Protein AF-T1K6W9-F1 (afdb_monomer_lite)

Secondary structure (DSSP, 8-state):
---THHHHTTSSSSSS----HHHHHHHHHHBSS-B-HHHHHHHHHHHHHHHHHHHHHS---HHHHHHHHHHHHHHHHHHHHHHS-TT--S-B-HHHHHHHHHHHHHHHHHHGGG---GGG--HHHHHHHHT-HHHHHHS-HHHHHHHHHHHHHHHHHHHHHHHHH-SS-S-S-HHHHHHHHHHHHHHHHHHHHHHHGGGGTSS--GGGHHHHHHHHHHHHHHHHHHHHHHHHHS-B--

Radius of gyration: 19.75 Å; chains: 1; bounding box: 45×50×51 Å

pLDDT: mean 70.2, std 17.13, range [26.34, 92.0]

Organism: Tetranychus urticae (NCBI:txid32264)

Structure (mmCIF, N/CA/C/O backbone):
data_AF-T1K6W9-F1
#
_entry.id   AF-T1K6W9-F1
#
loop_
_atom_site.group_PDB
_atom_site.id
_atom_site.type_symbol
_atom_site.label_atom_id
_atom_site.label_alt_id
_atom_site.label_comp_id
_atom_site.label_asym_id
_atom_site.label_entity_id
_atom_site.label_seq_id
_atom_site.pdbx_PDB_ins_code
_atom_site.Cartn_x
_atom_site.Cartn_y
_atom_site.Cartn_z
_atom_site.occupancy
_atom_site.B_iso_or_equiv
_atom_site.auth_seq_id
_atom_site.auth_comp_id
_atom_site.auth_asym_id
_atom_site.auth_atom_id
_atom_site.pdbx_PDB_model_num
ATOM 1 N N . MET A 1 1 ? -26.124 27.140 21.087 1.00 39.16 1 MET A N 1
ATOM 2 C CA . MET A 1 1 ? -26.011 25.665 21.066 1.00 39.16 1 MET A CA 1
ATOM 3 C C . MET A 1 1 ? -26.469 25.154 19.705 1.00 39.16 1 MET A C 1
ATOM 5 O O . MET A 1 1 ? -27.658 24.962 19.498 1.00 39.16 1 MET A O 1
ATOM 9 N N . LYS A 1 2 ? -25.540 25.025 18.752 1.00 26.34 2 LYS A N 1
ATOM 10 C CA . LYS A 1 2 ? -25.748 24.365 17.456 1.00 26.34 2 LYS A CA 1
ATOM 11 C C . LYS A 1 2 ? -24.493 23.536 17.145 1.00 26.34 2 LYS A C 1
ATOM 13 O O . LYS A 1 2 ? -23.390 24.067 17.167 1.00 26.34 2 LYS A O 1
ATOM 18 N N . SER A 1 3 ? -24.738 22.236 16.974 1.00 32.72 3 SER A N 1
ATOM 19 C CA . SER A 1 3 ? -23.925 21.163 16.378 1.00 32.72 3 SER A CA 1
ATOM 20 C C . SER A 1 3 ? -22.498 20.901 16.885 1.00 32.72 3 SER A C 1
ATOM 22 O O . SER A 1 3 ? -21.529 21.054 16.147 1.00 32.72 3 SER A O 1
ATOM 24 N N . LEU A 1 4 ? -22.394 20.300 18.077 1.00 36.53 4 LEU A N 1
ATOM 25 C CA . LEU A 1 4 ? -21.265 19.419 18.436 1.00 36.53 4 LEU A CA 1
ATOM 26 C C . LEU A 1 4 ? -21.225 18.142 17.554 1.00 36.53 4 LEU A C 1
ATOM 28 O O . LEU A 1 4 ? -20.216 17.450 17.480 1.00 36.53 4 LEU A O 1
ATOM 32 N N . SER A 1 5 ? -22.317 17.856 16.838 1.00 32.75 5 SER A N 1
ATOM 33 C CA . SER A 1 5 ? -22.456 16.753 15.882 1.00 32.75 5 SER A CA 1
ATOM 34 C C . SER A 1 5 ? -21.670 16.941 14.576 1.00 32.75 5 SER A C 1
ATOM 36 O O . SER A 1 5 ? -21.458 15.964 13.866 1.00 32.75 5 SER A O 1
ATOM 38 N N . GLY A 1 6 ? -21.200 18.157 14.265 1.00 26.55 6 GLY A N 1
ATOM 39 C CA . GLY A 1 6 ? -20.406 18.427 13.055 1.00 26.55 6 GLY A CA 1
ATOM 40 C C . GLY A 1 6 ? -18.932 18.017 13.159 1.00 26.55 6 GLY A C 1
ATOM 41 O O . GLY A 1 6 ? -18.289 17.786 12.142 1.00 26.55 6 GLY A O 1
ATOM 42 N N . ILE A 1 7 ? -18.403 17.873 14.379 1.00 34.97 7 ILE A N 1
ATOM 43 C CA . ILE A 1 7 ? -16.981 17.567 14.623 1.00 34.97 7 ILE A CA 1
ATOM 44 C C . ILE A 1 7 ? -16.728 16.050 14.621 1.00 34.97 7 ILE A C 1
ATOM 46 O O . ILE A 1 7 ? -15.655 15.594 14.237 1.00 34.97 7 ILE A O 1
ATOM 50 N N . VAL A 1 8 ? -17.737 15.244 14.961 1.00 32.50 8 VAL A N 1
ATOM 51 C CA . VAL A 1 8 ? -17.618 13.775 14.968 1.00 32.50 8 VAL A CA 1
ATOM 52 C C . VAL A 1 8 ? -17.636 13.191 13.544 1.00 32.50 8 VAL A C 1
ATOM 54 O O . VAL A 1 8 ? -17.038 12.146 13.305 1.00 32.50 8 VAL A O 1
ATOM 57 N N . PHE A 1 9 ? -18.211 13.895 12.561 1.00 30.48 9 PHE A N 1
ATOM 58 C CA . PHE A 1 9 ? -18.274 13.419 11.170 1.00 30.48 9 PHE A CA 1
ATOM 59 C C . PHE A 1 9 ? -17.044 13.758 10.308 1.00 30.48 9 PHE A C 1
ATOM 61 O O 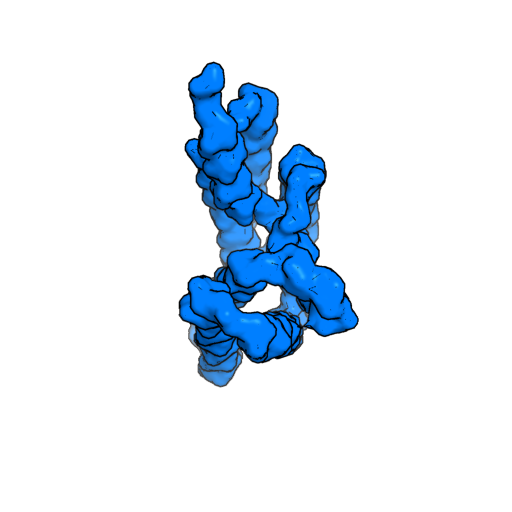. PHE A 1 9 ? -16.821 13.109 9.291 1.00 30.48 9 PHE A O 1
ATOM 68 N N . GLN A 1 10 ? -16.180 14.686 10.735 1.00 33.41 10 GLN A N 1
ATOM 69 C CA . GLN A 1 10 ? -14.886 14.944 10.073 1.00 33.41 10 GLN A CA 1
ATOM 70 C C . GLN A 1 10 ? -13.788 13.950 10.482 1.00 33.41 10 GLN A C 1
ATOM 72 O O . GLN A 1 10 ? -12.716 13.902 9.879 1.00 33.41 10 GLN A O 1
ATOM 77 N N . LEU A 1 11 ? -14.042 13.113 11.493 1.00 31.11 11 LEU A N 1
ATOM 78 C CA . LEU A 1 11 ? -13.079 12.121 11.963 1.00 31.11 11 LEU A CA 1
ATOM 79 C C . LEU A 1 11 ? -13.112 10.797 11.185 1.00 31.11 11 LEU A C 1
ATOM 81 O O . LEU A 1 11 ? -12.121 10.074 11.230 1.00 31.11 11 LEU A O 1
ATOM 85 N N . LEU A 1 12 ? -14.163 10.517 10.411 1.00 31.83 12 LEU A N 1
ATOM 86 C CA . LEU A 1 12 ? -14.319 9.251 9.678 1.00 31.83 12 LEU A CA 1
ATOM 87 C C . LEU A 1 12 ? -13.777 9.259 8.237 1.00 31.83 12 LEU A C 1
ATOM 89 O O . LEU A 1 12 ? -13.513 8.189 7.706 1.00 31.83 12 LEU A O 1
ATOM 93 N N . MET A 1 13 ? -13.550 10.429 7.630 1.00 31.64 13 MET A N 1
ATOM 94 C CA . MET A 1 13 ? -13.116 10.551 6.220 1.00 31.64 13 MET A CA 1
ATOM 95 C C . MET A 1 13 ? -11.595 10.711 6.036 1.00 31.64 13 MET A C 1
ATOM 97 O O . MET A 1 13 ? -11.094 10.770 4.923 1.00 31.64 13 MET A O 1
ATOM 101 N N . ILE A 1 14 ? -10.838 10.740 7.133 1.00 34.78 14 ILE A N 1
ATOM 102 C CA . ILE A 1 14 ? -9.376 10.938 7.157 1.00 34.78 14 ILE A CA 1
ATOM 103 C C . ILE A 1 14 ? -8.729 9.604 7.583 1.00 34.78 14 ILE A C 1
ATOM 105 O O . ILE A 1 14 ? -7.974 9.513 8.551 1.00 34.78 14 ILE A O 1
ATOM 109 N N . THR A 1 15 ? -9.148 8.515 6.942 1.00 37.44 15 THR A N 1
ATOM 110 C CA . THR A 1 15 ? -8.571 7.161 7.079 1.00 37.44 15 THR A CA 1
ATOM 111 C C . THR A 1 15 ? -8.019 6.638 5.756 1.00 37.44 15 THR A C 1
ATOM 113 O O . THR A 1 15 ? -7.369 5.602 5.755 1.00 37.44 15 THR A O 1
ATOM 116 N N . ALA A 1 16 ? -8.238 7.364 4.655 1.00 35.84 16 ALA A N 1
ATOM 117 C CA . ALA A 1 16 ? -7.763 7.007 3.321 1.00 35.84 16 ALA A CA 1
ATOM 118 C C . ALA A 1 16 ? -6.383 7.597 2.980 1.00 35.84 16 ALA A C 1
ATOM 120 O O . ALA A 1 16 ? -5.922 7.447 1.858 1.00 35.84 16 ALA A O 1
ATOM 121 N N . ILE A 1 17 ? -5.754 8.340 3.896 1.00 41.56 17 ILE A N 1
ATOM 122 C CA . ILE A 1 17 ? -4.731 9.316 3.505 1.00 41.56 17 ILE A CA 1
ATOM 123 C C . ILE A 1 17 ? -3.348 8.731 3.309 1.00 41.56 17 ILE A C 1
ATOM 125 O O . ILE A 1 17 ? -2.592 9.269 2.500 1.00 41.56 17 ILE A O 1
ATOM 129 N N . THR A 1 18 ? -2.897 7.758 4.091 1.00 43.31 18 THR A N 1
ATOM 130 C CA . THR A 1 18 ? -1.447 7.712 4.244 1.00 43.31 18 THR A CA 1
ATOM 131 C C . THR A 1 18 ? -0.768 6.961 3.106 1.00 43.31 18 THR A C 1
ATOM 133 O O . THR A 1 18 ? -1.090 5.852 2.687 1.00 43.31 18 THR A O 1
ATOM 136 N N . ALA A 1 19 ? 0.189 7.663 2.518 1.00 52.81 19 ALA A N 1
ATOM 137 C CA . ALA A 1 19 ? 1.562 7.212 2.403 1.00 52.81 19 ALA A CA 1
ATOM 138 C C . ALA A 1 19 ? 1.851 5.998 3.305 1.00 52.81 19 ALA A C 1
ATOM 140 O O . ALA A 1 19 ? 2.211 6.164 4.470 1.00 52.81 19 ALA A O 1
ATOM 141 N N . THR A 1 20 ? 1.639 4.776 2.807 1.00 59.75 20 THR A N 1
ATOM 142 C CA . THR A 1 20 ? 1.830 3.607 3.665 1.00 59.75 20 THR A CA 1
ATOM 143 C C . THR A 1 20 ? 3.305 3.237 3.637 1.00 59.75 20 THR A C 1
ATOM 145 O O . THR A 1 20 ? 3.816 2.751 2.633 1.00 59.75 20 THR A O 1
ATOM 148 N N . LEU A 1 21 ? 4.011 3.419 4.753 1.00 68.12 21 LEU A N 1
ATOM 149 C CA . LEU A 1 21 ? 5.337 2.812 4.929 1.00 68.12 21 LEU A CA 1
ATOM 150 C C . LEU A 1 21 ? 5.269 1.287 4.755 1.00 68.12 21 LEU A C 1
ATOM 152 O O . LEU A 1 21 ? 6.251 0.650 4.380 1.00 68.12 21 LEU A O 1
ATOM 156 N N . ARG A 1 22 ? 4.085 0.708 4.995 1.00 81.62 22 ARG A N 1
ATOM 157 C CA . ARG A 1 22 ? 3.771 -0.695 4.734 1.00 81.62 22 ARG A CA 1
ATOM 158 C C . ARG A 1 22 ? 3.998 -1.094 3.274 1.00 81.62 22 ARG A C 1
ATOM 160 O O . ARG A 1 22 ? 4.614 -2.133 3.068 1.00 81.62 22 ARG A O 1
ATOM 167 N N . GLU A 1 23 ? 3.529 -0.326 2.284 1.00 81.38 23 GLU A N 1
ATOM 168 C CA . GLU A 1 23 ? 3.724 -0.680 0.865 1.00 81.38 23 GLU A CA 1
ATOM 169 C C . GLU A 1 23 ? 5.203 -0.656 0.501 1.00 81.38 23 GLU A C 1
ATOM 171 O O . GLU A 1 23 ? 5.687 -1.607 -0.101 1.00 81.38 23 GLU A O 1
ATOM 176 N N . ILE A 1 24 ? 5.932 0.374 0.948 1.00 80.00 24 ILE A N 1
ATOM 177 C CA . ILE A 1 24 ? 7.370 0.503 0.712 1.00 80.00 24 ILE A CA 1
ATOM 178 C C . ILE A 1 24 ? 8.052 -0.745 1.253 1.00 80.00 24 ILE A C 1
ATOM 180 O O . ILE A 1 24 ? 8.673 -1.486 0.507 1.00 80.00 24 ILE A O 1
ATOM 184 N N . GLN A 1 25 ? 7.818 -1.072 2.523 1.00 80.31 25 GLN A N 1
ATOM 185 C CA . GLN A 1 25 ? 8.403 -2.257 3.145 1.00 80.31 25 GLN A CA 1
ATOM 186 C C . GLN A 1 25 ? 7.968 -3.572 2.493 1.00 80.31 25 GLN A C 1
ATOM 188 O O . GLN A 1 25 ? 8.724 -4.545 2.532 1.00 80.31 25 GLN A O 1
ATOM 193 N N . PHE A 1 26 ? 6.757 -3.645 1.940 1.00 85.00 26 PHE A N 1
ATOM 194 C CA . PHE A 1 26 ? 6.304 -4.811 1.195 1.00 85.00 26 PHE A CA 1
ATOM 195 C C . PHE A 1 26 ? 7.126 -4.989 -0.084 1.00 85.00 26 PHE A C 1
ATOM 197 O O . PHE A 1 26 ? 7.672 -6.074 -0.293 1.00 85.00 26 PHE A O 1
ATOM 204 N N . PHE A 1 27 ? 7.265 -3.927 -0.882 1.00 83.75 27 PHE A N 1
ATOM 205 C CA . PHE A 1 27 ? 7.981 -3.955 -2.155 1.00 83.75 27 PHE A CA 1
ATOM 206 C C . PHE A 1 27 ? 9.499 -4.051 -1.984 1.00 83.75 27 PHE A C 1
ATOM 208 O O . PHE A 1 27 ? 10.101 -4.862 -2.675 1.00 83.75 27 PHE A O 1
ATOM 215 N N . THR A 1 28 ? 10.106 -3.373 -1.005 1.00 81.44 28 THR A N 1
ATOM 216 C CA . THR A 1 28 ? 11.536 -3.527 -0.667 1.00 81.44 28 THR A CA 1
ATOM 217 C C . THR A 1 28 ? 11.876 -4.956 -0.228 1.00 81.44 28 THR A C 1
ATOM 219 O O . THR A 1 28 ? 12.975 -5.446 -0.456 1.00 81.44 28 THR A O 1
ATOM 222 N N . LYS A 1 29 ? 10.946 -5.664 0.429 1.00 81.44 29 LYS A N 1
ATOM 223 C CA . LYS A 1 29 ? 11.158 -7.077 0.795 1.00 81.44 29 LYS A CA 1
ATOM 224 C C . LYS A 1 29 ? 10.980 -8.029 -0.381 1.00 81.44 29 LYS A C 1
ATOM 226 O O . LYS A 1 29 ? 11.616 -9.081 -0.403 1.00 81.44 29 LYS A O 1
ATOM 231 N N . LEU A 1 30 ? 10.065 -7.700 -1.288 1.00 81.62 30 LEU A N 1
ATOM 232 C CA . LEU A 1 30 ? 9.764 -8.507 -2.465 1.00 81.62 30 LEU A CA 1
ATOM 233 C C . LEU A 1 30 ? 10.857 -8.369 -3.537 1.00 81.62 30 LEU A C 1
ATOM 235 O O . LEU A 1 30 ? 11.213 -9.354 -4.183 1.00 81.62 30 LEU A O 1
ATOM 239 N N . TYR A 1 31 ? 11.406 -7.163 -3.672 1.00 78.88 31 TYR A N 1
ATOM 240 C CA . TYR A 1 31 ? 12.397 -6.772 -4.663 1.00 78.88 31 TYR A CA 1
ATOM 241 C C . TYR A 1 31 ? 13.659 -6.269 -3.959 1.00 78.88 31 TYR A C 1
ATOM 243 O O . TYR A 1 31 ? 13.678 -5.172 -3.413 1.00 78.88 31 TYR A O 1
ATOM 251 N N . GLU A 1 32 ? 14.708 -7.093 -3.949 1.00 71.94 32 GLU A N 1
ATOM 252 C CA . GLU A 1 32 ? 15.948 -6.799 -3.213 1.00 71.94 32 GLU A CA 1
ATOM 253 C C . GLU A 1 32 ? 16.796 -5.711 -3.878 1.00 71.94 32 GLU A C 1
ATOM 255 O O . GLU A 1 32 ? 17.415 -4.908 -3.186 1.00 71.94 32 GLU A O 1
ATOM 260 N N . ASN A 1 33 ? 16.788 -5.674 -5.211 1.00 68.31 33 ASN A N 1
ATOM 261 C CA . ASN A 1 33 ? 17.581 -4.728 -5.992 1.00 68.31 33 ASN A CA 1
ATOM 262 C C . ASN A 1 33 ? 16.691 -3.697 -6.675 1.00 68.31 33 ASN A C 1
ATOM 264 O O . ASN A 1 33 ? 16.923 -2.500 -6.552 1.00 68.31 33 ASN A O 1
ATOM 268 N N . ASP A 1 34 ? 15.656 -4.163 -7.372 1.00 74.25 34 ASP A N 1
ATOM 269 C CA . ASP A 1 34 ? 14.940 -3.319 -8.304 1.00 74.25 34 ASP A CA 1
ATOM 270 C C . ASP A 1 34 ? 13.463 -3.693 -8.455 1.00 74.25 34 ASP A C 1
ATOM 272 O O . ASP A 1 34 ? 13.104 -4.867 -8.577 1.00 74.25 34 ASP A O 1
ATOM 276 N N . ILE A 1 35 ? 12.609 -2.672 -8.533 1.00 78.50 35 ILE A N 1
ATOM 277 C CA . ILE A 1 35 ? 11.160 -2.839 -8.681 1.00 78.50 35 ILE A CA 1
ATOM 278 C C . ILE A 1 35 ? 10.786 -2.812 -10.169 1.00 78.50 35 ILE A C 1
ATOM 280 O O . ILE A 1 35 ? 11.207 -1.893 -10.884 1.00 78.50 35 ILE A O 1
ATOM 284 N N . PRO A 1 36 ? 9.967 -3.766 -10.659 1.00 79.19 36 PRO A N 1
ATOM 285 C CA . PRO A 1 36 ? 9.480 -3.747 -12.030 1.00 79.19 36 PRO A CA 1
ATOM 286 C C . PRO A 1 36 ? 8.758 -2.438 -12.342 1.00 79.19 36 PRO A C 1
ATOM 288 O O . PRO A 1 36 ? 7.887 -2.006 -11.582 1.00 79.19 36 PRO A O 1
ATOM 291 N N . ARG A 1 37 ? 9.062 -1.837 -13.497 1.00 78.94 37 ARG A N 1
ATOM 292 C CA . ARG A 1 37 ? 8.483 -0.553 -13.921 1.00 78.94 37 ARG A CA 1
ATOM 293 C C . ARG A 1 37 ? 6.957 -0.543 -13.829 1.00 78.94 37 ARG A C 1
ATOM 295 O O . ARG A 1 37 ? 6.383 0.394 -13.292 1.00 78.94 37 ARG A O 1
ATOM 302 N N . ALA A 1 38 ? 6.298 -1.610 -14.281 1.00 79.56 38 ALA A N 1
ATOM 303 C CA . ALA A 1 38 ? 4.840 -1.728 -14.228 1.00 79.56 38 ALA A CA 1
ATOM 304 C C . ALA A 1 38 ? 4.276 -1.699 -12.793 1.00 79.56 38 ALA A C 1
ATOM 306 O O . ALA A 1 38 ? 3.194 -1.159 -12.574 1.00 79.56 38 ALA A O 1
ATOM 307 N N . VAL A 1 39 ? 5.001 -2.249 -11.812 1.00 83.19 39 VAL A N 1
ATOM 308 C CA . VAL A 1 39 ? 4.635 -2.136 -10.389 1.00 83.19 39 VAL A CA 1
ATOM 309 C C . VAL A 1 39 ? 4.851 -0.705 -9.916 1.00 83.19 39 VAL A C 1
ATOM 311 O O . VAL A 1 39 ? 3.961 -0.120 -9.308 1.00 83.19 39 VAL A O 1
ATOM 314 N N . PHE A 1 40 ? 6.009 -0.122 -10.226 1.00 85.25 40 PHE A N 1
ATOM 315 C CA . PHE A 1 40 ? 6.356 1.217 -9.763 1.00 85.25 40 PHE A CA 1
ATOM 316 C C . PHE A 1 40 ? 5.404 2.296 -10.294 1.00 85.25 40 PHE A C 1
ATOM 318 O O . PHE A 1 40 ? 4.919 3.120 -9.524 1.00 85.25 40 PHE A O 1
ATOM 325 N N . MET A 1 41 ? 5.034 2.224 -11.572 1.00 85.19 41 MET A N 1
ATOM 326 C CA . MET A 1 41 ? 4.034 3.106 -12.179 1.00 85.19 41 MET A CA 1
ATOM 327 C C . MET A 1 41 ? 2.683 3.013 -11.465 1.00 85.19 41 MET A C 1
ATOM 329 O O . MET A 1 41 ? 2.107 4.033 -11.095 1.00 85.19 41 MET A O 1
ATOM 333 N N . LYS A 1 42 ? 2.220 1.795 -11.158 1.00 85.81 42 LYS A N 1
ATOM 334 C CA . LYS A 1 42 ? 0.980 1.596 -10.394 1.00 85.81 42 LYS A CA 1
ATOM 335 C C . LYS A 1 42 ? 1.059 2.139 -8.970 1.00 85.81 42 LYS A C 1
ATOM 337 O O . LYS A 1 42 ? 0.037 2.577 -8.443 1.00 85.81 42 LYS A O 1
ATOM 342 N N . LEU A 1 43 ? 2.235 2.123 -8.337 1.00 86.75 43 LEU A N 1
ATOM 343 C CA . LEU A 1 43 ? 2.428 2.752 -7.028 1.00 86.75 43 LEU A CA 1
ATOM 344 C C . LEU A 1 43 ? 2.266 4.267 -7.108 1.00 86.75 43 LEU A C 1
ATOM 346 O O . LEU A 1 43 ? 1.549 4.840 -6.287 1.00 86.75 43 LEU A O 1
ATOM 350 N N . ILE A 1 44 ? 2.880 4.891 -8.114 1.00 87.88 44 ILE A N 1
ATOM 351 C CA . ILE A 1 44 ? 2.766 6.330 -8.360 1.00 87.88 44 ILE A CA 1
ATOM 352 C C . ILE A 1 44 ? 1.306 6.705 -8.645 1.00 87.88 44 ILE A C 1
ATOM 354 O O . ILE A 1 44 ? 0.764 7.574 -7.961 1.00 87.88 44 ILE A O 1
ATOM 358 N N . ASP A 1 45 ? 0.634 5.994 -9.555 1.00 88.88 45 ASP A N 1
ATOM 359 C CA . ASP A 1 45 ? -0.772 6.236 -9.908 1.00 88.88 45 ASP A CA 1
ATOM 360 C C . ASP A 1 45 ? -1.698 6.105 -8.699 1.00 88.88 45 ASP A C 1
ATOM 362 O O . ASP A 1 45 ? -2.519 6.986 -8.419 1.00 88.88 45 ASP A O 1
ATOM 366 N N . ARG A 1 46 ? -1.544 5.013 -7.938 1.00 86.56 46 ARG A N 1
ATOM 367 C CA . ARG A 1 46 ? -2.303 4.788 -6.704 1.00 86.56 46 ARG A CA 1
ATOM 368 C C . ARG A 1 46 ? -2.100 5.950 -5.740 1.00 86.56 46 ARG A C 1
ATOM 370 O O . ARG A 1 46 ? -3.071 6.445 -5.174 1.00 86.56 46 ARG A O 1
ATOM 377 N N . ARG A 1 47 ? -0.858 6.410 -5.574 1.00 85.19 47 ARG A N 1
ATOM 378 C CA . ARG A 1 47 ? -0.521 7.505 -4.663 1.00 85.19 47 ARG A CA 1
ATOM 379 C C . ARG A 1 47 ? -1.129 8.831 -5.107 1.00 85.19 47 ARG A C 1
ATOM 381 O O . ARG A 1 47 ? -1.720 9.520 -4.279 1.00 85.19 47 ARG A O 1
ATOM 388 N N . MET A 1 48 ? -1.017 9.176 -6.386 1.00 88.81 48 MET A N 1
ATOM 389 C CA . MET A 1 48 ? -1.619 10.390 -6.938 1.00 88.81 48 MET A CA 1
ATOM 390 C C . MET A 1 48 ? -3.137 10.379 -6.758 1.00 88.81 48 MET A C 1
ATOM 392 O O . MET A 1 48 ? -3.707 11.368 -6.298 1.00 88.81 48 MET A O 1
ATOM 396 N N . LYS A 1 49 ? -3.788 9.241 -7.032 1.00 86.81 49 LYS A N 1
ATOM 397 C CA . LYS A 1 49 ? -5.225 9.062 -6.801 1.00 86.81 49 LYS A CA 1
ATOM 398 C C . LYS A 1 49 ? -5.598 9.301 -5.336 1.00 86.81 49 LYS A C 1
ATOM 400 O O . LYS A 1 49 ? -6.493 10.094 -5.070 1.00 86.81 49 LYS A O 1
ATOM 405 N N . THR A 1 50 ? -4.876 8.688 -4.398 1.00 79.62 50 THR A N 1
ATOM 406 C CA . THR A 1 50 ? -5.109 8.882 -2.959 1.00 79.62 50 THR A CA 1
ATOM 407 C C . THR A 1 50 ? -4.972 10.346 -2.534 1.00 79.62 50 THR A C 1
ATOM 409 O O . THR A 1 50 ? -5.775 10.836 -1.745 1.00 79.62 50 THR A O 1
ATOM 412 N N . ILE A 1 51 ? -3.974 11.067 -3.054 1.00 83.00 51 ILE A N 1
ATOM 413 C CA . ILE A 1 51 ? -3.782 12.487 -2.726 1.00 83.00 51 ILE A CA 1
ATOM 414 C C . ILE A 1 51 ? -4.916 13.337 -3.307 1.00 83.00 51 ILE A C 1
ATOM 416 O O . ILE A 1 51 ? -5.431 14.206 -2.611 1.00 83.00 51 ILE A O 1
ATOM 420 N N . ASN A 1 52 ? -5.346 13.075 -4.543 1.00 85.62 52 ASN A N 1
ATOM 421 C CA . ASN A 1 52 ? -6.478 13.782 -5.146 1.00 85.62 52 ASN A CA 1
ATOM 422 C C . ASN A 1 52 ? -7.775 13.558 -4.357 1.00 85.62 52 ASN A C 1
ATOM 424 O O . ASN A 1 52 ? -8.437 14.524 -3.987 1.00 85.62 52 ASN A O 1
ATOM 428 N N . GLU A 1 53 ? -8.089 12.308 -4.007 1.00 82.38 53 GLU A N 1
ATOM 429 C CA . GLU A 1 53 ? -9.244 11.981 -3.160 1.00 82.38 53 GLU A CA 1
ATOM 430 C C . GLU A 1 53 ? -9.155 12.681 -1.794 1.00 82.38 53 GLU A C 1
ATOM 432 O O . GLU A 1 53 ? -10.150 13.203 -1.286 1.00 82.38 53 GLU A O 1
ATOM 437 N N . PHE A 1 54 ? -7.959 12.754 -1.200 1.00 76.06 54 PHE A N 1
ATOM 438 C CA . PHE A 1 54 ? -7.735 13.481 0.048 1.00 76.06 54 PHE A CA 1
ATOM 439 C C . PHE A 1 54 ? -8.029 14.978 -0.095 1.00 76.06 54 PHE A C 1
ATOM 441 O O . PHE A 1 54 ? -8.738 15.531 0.748 1.00 76.06 54 PHE A O 1
ATOM 448 N N . LYS A 1 55 ? -7.541 15.618 -1.164 1.00 80.69 55 LYS A N 1
ATOM 449 C CA . LYS A 1 55 ? -7.810 17.034 -1.453 1.00 80.69 55 LYS A CA 1
ATOM 450 C C . LYS A 1 55 ? -9.302 17.314 -1.626 1.00 80.69 55 LYS A C 1
ATOM 452 O O . LYS A 1 55 ? -9.780 18.332 -1.142 1.00 80.69 55 LYS A O 1
ATOM 457 N N . GLU A 1 56 ? -10.033 16.425 -2.295 1.00 80.62 56 GLU A N 1
ATOM 458 C CA . GLU A 1 56 ? -11.471 16.594 -2.548 1.00 80.62 56 GLU A CA 1
ATOM 459 C C . GLU A 1 56 ? -12.330 16.412 -1.293 1.00 80.62 56 GLU A C 1
ATOM 461 O O . GLU A 1 56 ? -13.372 17.049 -1.141 1.00 80.62 56 GLU A O 1
ATOM 466 N N . THR A 1 57 ? -11.912 15.523 -0.393 1.00 72.12 57 THR A N 1
ATOM 467 C CA . THR A 1 57 ? -12.729 15.105 0.757 1.00 72.12 57 THR A CA 1
ATOM 468 C C . THR A 1 57 ? -12.365 15.803 2.063 1.00 72.12 57 THR A C 1
ATOM 470 O O . THR A 1 57 ? -13.121 15.711 3.035 1.00 72.12 57 THR A O 1
ATOM 473 N N . SER A 1 58 ? -11.229 16.502 2.112 1.00 68.88 58 SER A N 1
ATOM 474 C CA . SER A 1 58 ? -10.706 17.105 3.338 1.00 68.88 58 SER A CA 1
ATOM 475 C C . SER A 1 58 ? -10.784 18.624 3.327 1.00 68.88 58 SER A C 1
ATOM 477 O O . SER A 1 58 ? -10.554 19.282 2.320 1.00 68.88 58 SER A O 1
ATOM 479 N N . ASN A 1 59 ? -11.046 19.199 4.501 1.00 77.50 59 ASN A N 1
ATOM 480 C CA . ASN A 1 59 ? -11.009 20.645 4.703 1.00 77.50 59 ASN A CA 1
ATOM 481 C C . ASN A 1 59 ? -9.566 21.109 4.920 1.00 77.50 59 ASN A C 1
ATOM 483 O O . ASN A 1 59 ? -9.149 21.336 6.058 1.00 77.50 59 ASN A O 1
ATOM 487 N N . LEU A 1 60 ? -8.807 21.189 3.829 1.00 76.94 60 LEU A N 1
ATOM 488 C CA . LEU A 1 60 ? -7.418 21.634 3.836 1.00 76.94 60 LEU A CA 1
ATOM 489 C C . LEU A 1 60 ? -7.322 23.155 3.946 1.00 76.94 60 LEU A C 1
ATOM 491 O O . LEU A 1 60 ? -8.135 23.899 3.396 1.00 76.94 60 LEU A O 1
ATOM 495 N N . THR A 1 61 ? -6.293 23.620 4.643 1.00 82.44 61 THR A N 1
ATOM 496 C CA . THR A 1 61 ? -5.828 25.003 4.519 1.00 82.44 61 THR A CA 1
ATOM 497 C C . THR A 1 61 ? -5.193 25.234 3.143 1.00 82.44 61 THR A C 1
ATOM 499 O O . THR A 1 61 ? -4.839 24.290 2.435 1.00 82.44 61 THR A O 1
ATOM 502 N N . GLU A 1 62 ? -5.011 26.500 2.767 1.00 85.12 62 GLU A N 1
ATOM 503 C CA . GLU A 1 62 ? -4.314 26.883 1.529 1.00 85.12 62 GLU A CA 1
ATOM 504 C C . GLU A 1 62 ? -2.900 26.277 1.474 1.00 85.12 62 GLU A C 1
ATOM 506 O O . GLU A 1 62 ? -2.559 25.592 0.518 1.00 85.12 62 GLU A O 1
ATOM 511 N N . ILE A 1 63 ? -2.141 26.375 2.573 1.00 81.00 63 ILE A N 1
ATOM 512 C CA . ILE A 1 63 ? -0.787 25.803 2.688 1.00 81.00 63 ILE A CA 1
ATOM 513 C C . ILE A 1 63 ? -0.793 24.273 2.525 1.00 81.00 63 ILE A C 1
ATOM 515 O O . ILE A 1 63 ? 0.088 23.711 1.877 1.00 81.00 63 ILE A O 1
ATOM 519 N N . GLU A 1 64 ? -1.765 23.574 3.119 1.00 82.06 64 GLU A N 1
ATOM 520 C CA . GLU A 1 64 ? -1.890 22.116 2.973 1.00 82.06 64 GLU A CA 1
ATOM 521 C C . GLU A 1 64 ? -2.273 21.722 1.538 1.00 82.06 64 GLU A C 1
ATOM 523 O O . GLU A 1 64 ? -1.820 20.686 1.049 1.00 82.06 64 GLU A O 1
ATOM 528 N N . THR A 1 65 ? -3.066 22.554 0.858 1.00 83.38 65 THR A N 1
ATOM 529 C CA . THR A 1 65 ? -3.452 22.361 -0.547 1.00 83.38 65 THR A CA 1
ATOM 530 C C . THR A 1 65 ? -2.247 22.533 -1.468 1.00 83.38 65 THR A C 1
ATOM 532 O O . THR A 1 65 ? -1.950 21.616 -2.234 1.00 83.38 65 THR A O 1
ATOM 535 N N . ASP A 1 66 ? -1.496 23.628 -1.315 1.00 81.94 66 ASP A N 1
ATOM 536 C CA . ASP A 1 66 ? -0.264 23.903 -2.068 1.00 81.94 66 ASP A CA 1
ATOM 537 C C . ASP A 1 66 ? 0.780 22.800 -1.867 1.00 81.94 66 ASP A C 1
ATOM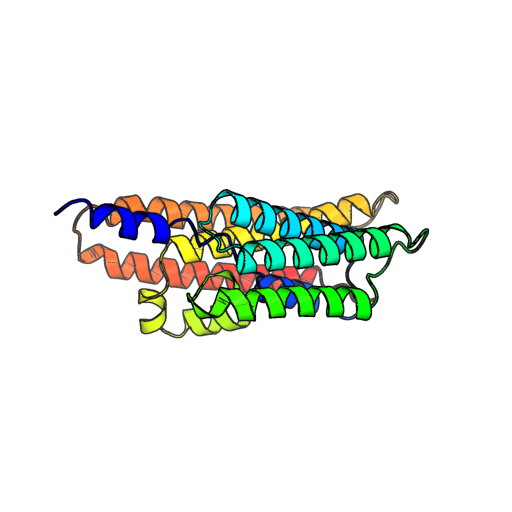 539 O O . ASP A 1 66 ? 1.452 22.367 -2.807 1.00 81.94 66 ASP A O 1
ATOM 543 N N . TYR A 1 67 ? 0.900 22.297 -0.635 1.00 83.75 67 TYR A N 1
ATOM 544 C CA . TYR A 1 67 ? 1.769 21.165 -0.336 1.00 83.75 67 TYR A CA 1
ATOM 545 C C . TYR A 1 67 ? 1.333 19.901 -1.089 1.00 83.75 67 TYR A C 1
ATOM 547 O O . TYR A 1 67 ? 2.172 19.242 -1.704 1.00 83.75 67 TYR A O 1
ATOM 555 N N . CYS A 1 68 ? 0.036 19.571 -1.099 1.00 84.44 68 CYS A N 1
ATOM 556 C CA . CYS A 1 68 ? -0.471 18.428 -1.863 1.00 84.44 68 CYS A CA 1
ATOM 557 C C . CYS A 1 68 ? -0.221 18.588 -3.370 1.00 84.44 68 CYS A C 1
ATOM 559 O O . CYS A 1 68 ? 0.168 17.621 -4.022 1.00 84.44 68 CYS A O 1
ATOM 561 N N . ASP A 1 69 ? -0.392 19.794 -3.915 1.00 87.50 69 ASP A N 1
ATOM 562 C CA . ASP A 1 69 ? -0.121 20.083 -5.326 1.00 87.50 69 ASP A CA 1
ATOM 563 C C . ASP A 1 69 ? 1.358 19.930 -5.688 1.00 87.50 69 ASP A C 1
ATOM 565 O O . ASP A 1 69 ? 1.687 19.311 -6.700 1.00 87.50 69 ASP A O 1
ATOM 569 N N . SER A 1 70 ? 2.262 20.392 -4.824 1.00 87.88 70 SER A N 1
ATOM 570 C CA . SER A 1 70 ? 3.707 20.189 -4.988 1.00 87.88 70 SER A CA 1
ATOM 571 C C . SER A 1 70 ? 4.095 18.701 -4.995 1.00 87.88 70 SER A C 1
ATOM 573 O O . SER A 1 70 ? 4.908 18.247 -5.810 1.00 87.88 70 SER A O 1
ATOM 575 N N . ILE A 1 71 ? 3.464 17.899 -4.134 1.00 89.00 71 ILE A N 1
ATOM 576 C CA . ILE A 1 71 ? 3.664 16.447 -4.113 1.00 89.00 71 ILE A CA 1
ATOM 577 C C . ILE A 1 71 ? 3.127 15.790 -5.392 1.00 89.00 71 ILE A C 1
ATOM 579 O O . ILE A 1 71 ? 3.817 14.950 -5.969 1.00 89.00 71 ILE A O 1
ATOM 583 N N . LEU A 1 72 ? 1.933 16.168 -5.860 1.00 89.81 72 LEU A N 1
ATOM 584 C CA . LEU A 1 72 ? 1.361 15.647 -7.108 1.00 89.81 72 LEU A CA 1
ATOM 585 C C . LEU A 1 72 ? 2.259 15.952 -8.310 1.00 89.81 72 LEU A C 1
ATOM 587 O O . LEU A 1 72 ? 2.516 15.060 -9.114 1.00 89.81 72 LEU A O 1
ATOM 591 N N . GLN A 1 73 ? 2.800 17.169 -8.392 1.00 88.38 73 GLN A N 1
ATOM 592 C CA . GLN A 1 73 ? 3.769 17.543 -9.426 1.00 88.38 73 GLN A CA 1
ATOM 593 C C . GLN A 1 73 ? 5.046 16.695 -9.347 1.00 88.38 73 GLN A C 1
ATOM 595 O O . GLN A 1 73 ? 5.556 16.248 -10.372 1.00 88.38 73 GLN A O 1
ATOM 600 N N . SER A 1 74 ? 5.541 16.423 -8.136 1.00 89.25 74 SER A N 1
ATOM 601 C CA . SER A 1 74 ? 6.725 15.579 -7.924 1.00 89.25 74 SER A CA 1
ATOM 602 C C . SER A 1 74 ? 6.486 14.124 -8.344 1.00 89.25 74 SER A C 1
ATOM 604 O O . SER A 1 74 ? 7.357 13.504 -8.952 1.00 89.25 74 SER A O 1
ATOM 606 N N . LEU A 1 75 ? 5.299 13.582 -8.058 1.00 89.75 75 LEU A N 1
ATOM 607 C CA . LEU A 1 75 ? 4.888 12.242 -8.487 1.00 89.75 75 LEU A CA 1
ATOM 608 C C . LEU A 1 75 ? 4.705 12.163 -10.005 1.00 8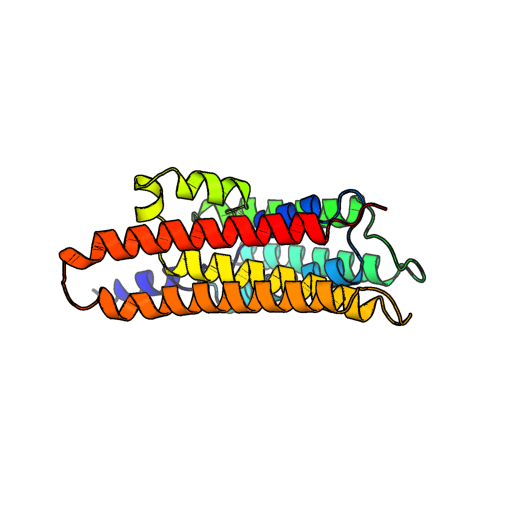9.75 75 LEU A C 1
ATOM 610 O O . LEU A 1 75 ? 5.131 11.189 -10.614 1.00 89.75 75 LEU A O 1
ATOM 614 N N . GLN A 1 76 ? 4.147 13.202 -10.623 1.00 91.12 76 GLN A N 1
ATOM 615 C CA . GLN A 1 76 ? 3.990 13.267 -12.073 1.00 91.12 76 GLN A CA 1
ATOM 616 C C . GLN A 1 76 ? 5.341 13.386 -12.793 1.00 91.12 76 GLN A C 1
ATOM 618 O O . GLN A 1 76 ? 5.555 12.751 -13.822 1.00 91.12 76 GLN A O 1
ATOM 623 N N . LEU A 1 77 ? 6.294 14.136 -12.230 1.00 86.81 77 LEU A N 1
ATOM 624 C CA . LEU A 1 77 ? 7.671 14.150 -12.723 1.00 86.81 77 LEU A CA 1
ATOM 625 C C . LEU A 1 77 ? 8.301 12.755 -12.632 1.00 86.81 77 LEU A C 1
ATOM 627 O O . LEU A 1 77 ? 8.903 12.287 -13.594 1.00 86.81 77 LEU A O 1
ATOM 631 N N . LEU A 1 78 ? 8.144 12.081 -11.492 1.00 87.62 78 LEU A N 1
ATOM 632 C CA . LEU A 1 78 ? 8.651 10.727 -11.286 1.00 87.62 78 LEU A CA 1
ATOM 633 C C . LEU A 1 78 ? 8.033 9.722 -12.273 1.00 87.62 78 LEU A C 1
ATOM 635 O O . LEU A 1 78 ? 8.744 8.855 -12.781 1.00 87.62 78 LEU A O 1
ATOM 639 N N . GLN A 1 79 ? 6.741 9.867 -12.574 1.00 87.19 79 GLN A N 1
ATOM 640 C CA . GLN A 1 79 ? 6.038 9.087 -13.590 1.00 87.19 79 GLN A CA 1
ATOM 641 C C . GLN A 1 79 ? 6.668 9.287 -14.972 1.00 87.19 79 GLN A C 1
ATOM 643 O O . GLN A 1 79 ? 7.077 8.318 -15.604 1.00 87.19 79 GLN A O 1
ATOM 648 N N . ASN A 1 80 ? 6.853 10.542 -15.390 1.00 84.25 80 ASN A N 1
ATOM 649 C CA . ASN A 1 80 ? 7.455 10.875 -16.682 1.00 84.25 80 ASN A CA 1
ATOM 650 C C . ASN A 1 80 ? 8.894 10.346 -16.804 1.00 84.25 80 ASN A C 1
ATOM 652 O O . ASN A 1 80 ? 9.248 9.745 -17.813 1.00 84.25 80 ASN A O 1
ATOM 656 N N . LEU A 1 81 ? 9.712 10.497 -15.755 1.00 81.25 81 LEU A N 1
ATOM 657 C CA . LEU A 1 81 ? 11.084 9.971 -15.725 1.00 81.25 81 LEU A CA 1
ATOM 658 C C . LEU A 1 81 ? 11.124 8.439 -15.803 1.00 81.25 81 LEU A C 1
ATOM 660 O O . LEU A 1 81 ? 12.066 7.862 -16.344 1.00 81.25 81 LEU A O 1
ATOM 664 N N . THR A 1 82 ? 10.105 7.778 -15.257 1.00 79.50 82 THR A N 1
ATOM 665 C CA . THR A 1 82 ? 9.946 6.324 -15.346 1.00 79.50 82 THR A CA 1
ATOM 666 C C . THR A 1 82 ? 9.468 5.907 -16.743 1.00 79.50 82 THR A C 1
ATOM 668 O O . THR A 1 82 ? 9.854 4.844 -17.230 1.00 79.50 82 THR A O 1
ATOM 671 N N . ASP A 1 83 ? 8.664 6.733 -17.415 1.00 74.19 83 ASP A N 1
ATOM 672 C CA . ASP A 1 83 ? 8.143 6.487 -18.764 1.00 74.19 83 ASP A CA 1
ATOM 673 C C . ASP A 1 83 ? 9.171 6.694 -19.879 1.00 74.19 83 ASP A C 1
ATOM 675 O O . ASP A 1 83 ? 9.197 5.903 -20.818 1.00 74.19 83 ASP A O 1
ATOM 679 N N . GLU A 1 84 ? 10.054 7.686 -19.759 1.00 65.38 84 GLU A N 1
ATOM 680 C CA . GLU A 1 84 ? 11.092 7.999 -20.757 1.00 65.38 84 GLU A CA 1
ATOM 681 C C . GLU A 1 84 ? 12.228 6.957 -20.832 1.00 65.38 84 GLU A C 1
ATOM 683 O O . GLU A 1 84 ? 13.092 7.032 -21.708 1.00 65.38 84 GLU A O 1
ATOM 688 N N . SER A 1 85 ? 12.234 5.956 -19.945 1.00 60.81 85 SER A N 1
ATOM 689 C CA . SER A 1 85 ? 13.197 4.847 -19.960 1.00 60.81 85 SER A CA 1
ATOM 690 C C . SER A 1 85 ? 12.860 3.804 -21.043 1.00 60.81 85 SER A C 1
ATOM 692 O O . SER A 1 85 ? 12.474 2.667 -20.771 1.00 60.81 85 SER A O 1
ATOM 694 N N . ASP A 1 86 ? 12.998 4.205 -22.308 1.00 47.44 86 ASP A N 1
ATOM 695 C CA . ASP A 1 86 ? 12.748 3.360 -23.478 1.00 47.44 86 ASP A CA 1
ATOM 696 C C . ASP A 1 86 ? 13.672 2.121 -23.475 1.00 47.44 86 ASP A C 1
ATOM 698 O O . ASP A 1 86 ? 14.896 2.217 -23.589 1.00 47.44 86 ASP A O 1
ATOM 702 N N . GLY A 1 87 ? 13.083 0.928 -23.352 1.00 48.81 87 GLY A N 1
ATOM 703 C CA . GLY A 1 87 ? 13.757 -0.352 -23.606 1.00 48.81 87 GLY A CA 1
ATOM 704 C C . GLY A 1 87 ? 14.299 -1.127 -22.399 1.00 48.81 87 GLY A C 1
ATOM 705 O O . GLY A 1 87 ? 14.710 -2.274 -22.577 1.00 48.81 87 GLY A O 1
ATOM 706 N N . MET A 1 88 ? 14.257 -0.597 -21.172 1.00 47.91 88 MET A N 1
ATOM 707 C CA . MET A 1 88 ? 14.561 -1.398 -19.978 1.00 47.91 88 MET A CA 1
ATOM 708 C C . MET A 1 88 ? 13.269 -1.971 -19.392 1.00 47.91 88 MET A C 1
ATOM 710 O O . MET A 1 88 ? 12.559 -1.325 -18.629 1.00 47.91 88 MET A O 1
ATOM 714 N N . GLN A 1 89 ? 12.988 -3.238 -19.716 1.00 52.56 89 GLN A N 1
ATOM 715 C CA . GLN A 1 89 ? 11.979 -4.050 -19.017 1.00 52.56 89 GLN A CA 1
ATOM 716 C C . GLN A 1 89 ? 12.194 -4.096 -17.501 1.00 52.56 89 GLN A C 1
ATOM 718 O O . GLN A 1 89 ? 11.278 -4.424 -16.753 1.00 52.56 89 GLN A O 1
ATOM 723 N N . ASN A 1 90 ? 13.383 -3.750 -17.036 1.00 54.22 90 ASN A N 1
ATOM 724 C CA . ASN A 1 90 ? 13.799 -4.035 -15.694 1.00 54.22 90 ASN A CA 1
ATOM 725 C C . ASN A 1 90 ? 14.238 -2.725 -15.050 1.00 54.22 90 ASN A C 1
ATOM 727 O O . ASN A 1 90 ? 15.199 -2.104 -15.499 1.00 54.22 90 ASN A O 1
ATOM 731 N N . CYS A 1 91 ? 13.531 -2.393 -13.964 1.00 55.50 91 CYS A N 1
ATOM 732 C CA . CYS A 1 91 ? 14.099 -1.758 -12.780 1.00 55.50 91 CYS A CA 1
ATOM 733 C C . CYS A 1 91 ? 13.988 -0.229 -12.684 1.00 55.50 91 CYS A C 1
ATOM 735 O O . CYS A 1 91 ? 14.764 0.520 -13.273 1.00 55.50 91 CYS A O 1
ATOM 737 N N . ALA A 1 92 ? 13.068 0.242 -11.833 1.00 54.84 92 ALA A N 1
ATOM 738 C CA . ALA A 1 92 ? 13.152 1.585 -11.269 1.00 54.84 92 ALA A CA 1
ATOM 739 C C . ALA A 1 92 ? 14.423 1.665 -10.408 1.00 54.84 92 ALA A C 1
ATOM 741 O O . ALA A 1 92 ? 14.443 1.200 -9.270 1.00 54.84 92 ALA A O 1
ATOM 742 N N . LYS A 1 93 ? 15.500 2.205 -10.991 1.00 54.91 93 LYS A N 1
ATOM 743 C CA . LYS A 1 93 ? 16.805 2.425 -10.353 1.00 54.91 93 LYS A CA 1
ATOM 744 C C . LYS A 1 93 ? 16.607 3.008 -8.949 1.00 54.91 93 LYS A C 1
ATOM 746 O O . LYS A 1 93 ? 15.808 3.938 -8.804 1.00 54.91 93 LYS A O 1
ATOM 751 N N . ASN A 1 94 ? 17.369 2.528 -7.961 1.00 65.50 94 ASN A N 1
ATOM 752 C CA . ASN A 1 94 ? 17.300 2.923 -6.542 1.00 65.50 94 ASN A CA 1
ATOM 753 C C . ASN A 1 94 ? 16.978 4.407 -6.281 1.00 65.50 94 ASN A C 1
ATOM 755 O O . ASN A 1 94 ? 16.213 4.701 -5.374 1.00 65.50 94 ASN A O 1
ATOM 759 N N . GLU A 1 95 ? 17.507 5.349 -7.065 1.00 73.69 95 GLU A N 1
ATOM 760 C CA . GLU A 1 95 ? 17.256 6.792 -6.912 1.00 73.69 95 GLU A CA 1
ATOM 761 C C . GLU A 1 95 ? 15.782 7.189 -7.106 1.00 73.69 95 GLU A C 1
ATOM 763 O O . GLU A 1 95 ? 15.256 7.984 -6.329 1.00 73.69 95 GLU A O 1
ATOM 768 N N . THR A 1 96 ? 15.094 6.615 -8.098 1.00 79.38 96 THR A N 1
ATOM 769 C CA . THR A 1 96 ? 13.674 6.906 -8.379 1.00 79.38 96 THR A CA 1
ATOM 770 C C . THR A 1 96 ? 12.766 6.363 -7.280 1.00 79.38 96 THR A C 1
ATOM 772 O O . THR A 1 96 ? 11.905 7.085 -6.775 1.00 79.38 96 THR A O 1
ATOM 775 N N . PHE A 1 97 ? 13.011 5.129 -6.833 1.00 81.88 97 PHE A N 1
ATOM 776 C CA . PHE A 1 97 ? 12.284 4.558 -5.704 1.00 81.88 97 PHE A CA 1
ATOM 777 C C . PHE A 1 97 ? 12.628 5.270 -4.390 1.00 81.88 97 PHE A C 1
ATOM 779 O O . PHE A 1 97 ? 11.725 5.600 -3.637 1.00 81.88 97 PHE A O 1
ATOM 786 N N . THR A 1 98 ? 13.890 5.632 -4.151 1.00 82.69 98 THR A N 1
ATOM 787 C CA . THR A 1 98 ? 14.292 6.439 -2.982 1.00 82.69 98 THR A CA 1
ATOM 788 C C . THR A 1 98 ? 13.592 7.799 -2.984 1.00 82.69 98 THR A C 1
ATOM 790 O O . THR A 1 98 ? 13.155 8.288 -1.944 1.00 82.69 98 THR A O 1
ATOM 793 N N . PHE A 1 99 ? 13.442 8.430 -4.151 1.00 84.94 99 PHE A N 1
ATOM 794 C CA . PHE A 1 99 ? 12.690 9.676 -4.264 1.00 84.94 99 PHE A CA 1
ATOM 795 C C . PHE A 1 99 ? 11.201 9.472 -3.952 1.00 84.94 99 PHE A C 1
ATOM 797 O O . PHE A 1 99 ? 10.626 10.258 -3.198 1.00 84.94 99 PHE A O 1
ATOM 804 N N . TYR A 1 100 ? 10.600 8.383 -4.440 1.00 86.88 100 TYR A N 1
ATOM 805 C CA . TYR A 1 100 ? 9.254 7.973 -4.038 1.00 86.88 100 TYR A CA 1
ATOM 806 C C . TYR A 1 100 ? 9.147 7.769 -2.519 1.00 86.88 100 TYR A C 1
ATOM 808 O O . TYR A 1 100 ? 8.251 8.325 -1.886 1.00 86.88 100 TYR A O 1
ATOM 816 N N . GLU A 1 101 ? 10.083 7.043 -1.905 1.00 84.50 101 GLU A N 1
ATOM 817 C CA . GLU A 1 101 ? 10.132 6.842 -0.454 1.00 84.50 101 GLU A CA 1
ATOM 818 C C . GLU A 1 101 ? 10.218 8.175 0.298 1.00 84.50 101 GLU A C 1
ATOM 820 O O . GLU A 1 101 ? 9.516 8.371 1.288 1.00 84.50 101 GLU A O 1
ATOM 825 N N . ASN A 1 102 ? 11.021 9.126 -0.186 1.00 84.94 102 ASN A N 1
ATOM 826 C CA . ASN A 1 102 ? 11.136 10.463 0.397 1.00 84.94 102 ASN A CA 1
ATOM 827 C C . ASN A 1 102 ? 9.831 11.259 0.294 1.00 84.94 102 ASN A C 1
ATOM 829 O O . ASN A 1 102 ? 9.463 11.944 1.252 1.00 84.94 102 ASN A O 1
ATOM 833 N N . ILE A 1 103 ? 9.107 11.146 -0.822 1.00 85.38 103 ILE A N 1
ATOM 834 C CA . ILE A 1 103 ? 7.770 11.730 -0.974 1.00 85.38 103 ILE A CA 1
ATOM 835 C C . ILE A 1 103 ? 6.825 11.133 0.072 1.00 85.38 103 ILE A C 1
ATOM 837 O O . ILE A 1 103 ? 6.210 11.873 0.841 1.00 85.38 103 ILE A O 1
ATOM 841 N N . VAL A 1 104 ? 6.753 9.801 0.152 1.00 82.00 104 VAL A N 1
ATOM 842 C CA . VAL A 1 104 ? 5.891 9.085 1.103 1.00 82.00 104 VAL A CA 1
ATOM 843 C C . VAL A 1 104 ? 6.235 9.489 2.539 1.00 82.00 104 VAL A C 1
ATOM 845 O O . VAL A 1 104 ? 5.354 9.933 3.268 1.00 82.00 104 VAL A O 1
ATOM 848 N N . ASN A 1 105 ? 7.514 9.461 2.919 1.00 78.69 105 ASN A N 1
ATOM 849 C CA . ASN A 1 105 ? 7.995 9.889 4.234 1.00 78.69 105 ASN A CA 1
ATOM 850 C C . ASN A 1 105 ? 7.624 11.343 4.559 1.00 78.69 105 ASN A C 1
ATOM 852 O O . ASN A 1 105 ? 7.281 11.652 5.701 1.00 78.69 105 ASN A O 1
ATOM 856 N N . SER A 1 106 ? 7.670 12.235 3.569 1.00 77.44 106 SER A N 1
ATOM 857 C CA . SER A 1 106 ? 7.331 13.650 3.750 1.00 77.44 106 SER A CA 1
ATOM 858 C C . SER A 1 106 ? 5.833 13.844 3.999 1.00 77.44 106 SER A C 1
ATOM 860 O O . SER A 1 106 ? 5.451 14.556 4.931 1.00 77.44 106 SER A O 1
ATOM 862 N N . ILE A 1 107 ? 4.979 13.150 3.238 1.00 77.19 107 ILE A N 1
ATOM 863 C CA . ILE A 1 107 ? 3.521 13.125 3.457 1.00 77.19 107 ILE A CA 1
ATOM 864 C C . ILE A 1 107 ? 3.221 12.568 4.855 1.00 77.19 107 ILE A C 1
ATOM 866 O O . ILE A 1 107 ? 2.457 13.159 5.622 1.00 77.19 107 ILE A O 1
ATOM 870 N N . THR A 1 108 ? 3.860 11.451 5.215 1.00 74.44 108 THR A N 1
ATOM 871 C CA . THR A 1 108 ? 3.755 10.806 6.528 1.00 74.44 108 THR A CA 1
ATOM 872 C C . THR A 1 108 ? 4.171 11.748 7.658 1.00 74.44 108 THR A C 1
ATOM 874 O O . THR A 1 108 ? 3.489 11.829 8.676 1.00 74.44 108 THR A O 1
ATOM 877 N N . PHE A 1 109 ? 5.261 12.497 7.511 1.00 74.06 109 PHE A N 1
ATOM 878 C CA . PHE A 1 109 ? 5.697 13.456 8.524 1.00 74.06 109 PHE A CA 1
ATOM 879 C C . PHE A 1 109 ? 4.687 14.599 8.709 1.00 74.06 109 PHE A C 1
ATOM 881 O O . PHE A 1 109 ? 4.344 14.937 9.845 1.00 74.06 109 PHE A O 1
ATOM 888 N N . SER A 1 110 ? 4.192 15.152 7.600 1.00 72.69 110 SER A N 1
ATOM 889 C CA . SER A 1 110 ? 3.315 16.328 7.581 1.00 72.69 110 SER A CA 1
ATOM 890 C C . SER A 1 110 ? 1.893 16.018 8.061 1.00 72.69 110 SER A C 1
ATOM 892 O O . SER A 1 110 ? 1.322 16.776 8.845 1.00 72.69 110 SER A O 1
ATOM 894 N N . PHE A 1 111 ? 1.333 14.876 7.655 1.00 70.50 111 PHE A N 1
ATOM 895 C CA . PHE A 1 111 ? -0.061 14.510 7.942 1.00 70.50 111 PHE A CA 1
ATOM 896 C C . PHE A 1 111 ? -0.208 13.335 8.919 1.00 70.50 111 PHE A C 1
ATOM 898 O O . PHE A 1 111 ? -1.217 13.218 9.618 1.00 70.50 111 PHE A O 1
ATOM 905 N N . GLY A 1 112 ? 0.801 12.470 9.015 1.00 56.25 112 GLY A N 1
ATOM 906 C CA . GLY A 1 112 ? 0.728 11.192 9.725 1.00 56.25 112 GLY A CA 1
ATOM 907 C C . GLY A 1 112 ? 0.801 11.277 11.249 1.00 56.25 112 GLY A C 1
ATOM 908 O O . GLY A 1 112 ? 0.287 10.395 11.931 1.00 56.25 112 GLY A O 1
ATOM 909 N N . ARG A 1 113 ? 1.339 12.363 11.824 1.00 50.78 113 ARG A N 1
ATOM 910 C CA . ARG A 1 113 ? 1.410 12.543 13.292 1.00 50.78 113 ARG A CA 1
ATOM 911 C C . ARG A 1 113 ? 0.050 12.683 13.982 1.00 50.78 113 ARG A C 1
ATOM 913 O O . ARG A 1 113 ? -0.003 12.697 15.208 1.00 50.78 113 ARG A O 1
ATOM 920 N N . ARG A 1 114 ? -1.046 12.802 13.229 1.00 49.88 114 ARG A N 1
ATOM 921 C CA . ARG A 1 114 ? -2.379 13.010 13.801 1.00 49.88 114 ARG A CA 1
ATOM 922 C C . ARG A 1 114 ? -3.113 11.709 14.165 1.00 49.88 114 ARG A C 1
ATOM 924 O O . ARG A 1 114 ? -4.082 11.825 14.910 1.00 49.88 114 ARG A O 1
ATOM 931 N N . ARG A 1 115 ? -2.715 10.506 13.691 1.00 44.72 115 ARG A N 1
ATOM 932 C CA . ARG A 1 115 ? -3.434 9.221 13.940 1.00 44.72 115 ARG A CA 1
ATOM 933 C C . ARG A 1 115 ? -2.560 7.967 13.753 1.00 44.72 115 ARG A C 1
ATOM 935 O O . ARG A 1 115 ? -1.799 7.882 12.798 1.00 44.72 115 ARG A O 1
ATOM 942 N N . THR A 1 116 ? -2.745 6.947 14.593 1.00 44.66 116 THR A N 1
ATOM 943 C CA . THR A 1 116 ? -2.268 5.570 14.360 1.00 44.66 116 THR A CA 1
ATOM 944 C C . THR A 1 116 ? -3.134 4.924 13.277 1.00 44.66 116 THR A C 1
ATOM 946 O O . THR A 1 116 ? -4.281 4.570 13.536 1.00 44.66 116 THR A O 1
ATOM 949 N N . THR A 1 117 ? -2.626 4.790 12.052 1.00 52.31 117 THR A N 1
ATOM 950 C CA . THR A 1 117 ? -3.368 4.153 10.953 1.00 52.31 117 THR A CA 1
ATOM 951 C C . THR A 1 117 ? -2.796 2.778 10.598 1.00 52.31 117 THR A C 1
ATOM 953 O O . THR A 1 117 ? -1.675 2.406 10.955 1.00 52.31 117 THR A O 1
ATOM 956 N N . VAL A 1 118 ? -3.606 1.998 9.885 1.00 53.66 118 VAL A N 1
ATOM 957 C CA . VAL A 1 118 ? -3.282 0.687 9.292 1.00 53.66 118 VAL A CA 1
ATOM 958 C C . VAL A 1 118 ? -1.998 0.700 8.471 1.00 53.66 118 VAL A C 1
ATOM 960 O O . VAL A 1 118 ? -1.269 -0.279 8.354 1.00 53.66 118 VAL A O 1
ATOM 963 N N . GLU A 1 119 ? -1.723 1.851 7.900 1.00 53.97 119 GLU A N 1
ATOM 964 C CA . GLU A 1 119 ? -0.760 2.099 6.847 1.00 53.97 119 GLU A CA 1
ATOM 965 C C . GLU A 1 119 ? 0.703 2.084 7.356 1.00 53.97 119 GLU A C 1
ATOM 967 O O . GLU A 1 119 ? 1.652 2.072 6.569 1.00 53.97 119 GLU A O 1
ATOM 972 N N . TYR A 1 120 ? 0.886 1.978 8.678 1.00 53.34 120 TYR A N 1
ATOM 973 C CA . TYR A 1 120 ? 2.166 1.751 9.365 1.00 53.34 120 TYR A CA 1
ATOM 974 C C . TYR A 1 120 ? 2.386 0.290 9.788 1.00 53.34 120 TYR A C 1
ATOM 976 O O . TYR A 1 120 ? 3.424 -0.055 10.363 1.00 53.34 120 TYR A O 1
ATOM 984 N N . GLN A 1 121 ? 1.405 -0.587 9.559 1.00 61.69 121 GLN A N 1
ATOM 985 C CA . GLN A 1 121 ? 1.427 -1.957 10.063 1.00 61.69 121 GLN A CA 1
ATOM 986 C C . GLN A 1 121 ? 2.084 -2.899 9.054 1.00 61.69 121 GLN A C 1
ATOM 988 O O . GLN A 1 121 ? 1.444 -3.619 8.286 1.00 61.69 121 GLN A O 1
ATOM 993 N N . SER A 1 122 ? 3.414 -2.878 9.076 1.00 62.34 122 SER A N 1
ATOM 994 C CA . SER A 1 122 ? 4.257 -3.843 8.373 1.00 62.34 122 SER A CA 1
ATOM 995 C C . SER A 1 122 ? 3.953 -5.289 8.780 1.00 62.34 122 SER A C 1
ATOM 997 O O . SER A 1 122 ? 3.433 -5.508 9.877 1.00 62.34 122 SER A O 1
ATOM 999 N N . PRO A 1 123 ? 4.396 -6.299 8.011 1.00 58.03 123 PRO A N 1
ATOM 1000 C CA . PRO A 1 123 ? 4.306 -7.697 8.443 1.00 58.03 123 PRO A CA 1
ATOM 1001 C C . PRO A 1 123 ? 4.985 -7.935 9.803 1.00 58.03 123 PRO A C 1
ATOM 1003 O O . PRO A 1 123 ? 4.463 -8.636 10.663 1.00 58.03 123 PRO A O 1
ATOM 1006 N N . ALA A 1 124 ? 6.117 -7.267 10.059 1.00 60.12 124 ALA A N 1
ATOM 1007 C CA . ALA A 1 124 ? 6.816 -7.357 11.343 1.00 60.12 124 ALA A CA 1
ATOM 1008 C C . ALA A 1 124 ? 6.054 -6.665 12.490 1.00 60.12 124 ALA A C 1
ATOM 1010 O O . ALA A 1 124 ? 6.186 -7.055 13.650 1.00 60.12 124 ALA A O 1
ATOM 1011 N N . SER A 1 125 ? 5.254 -5.647 12.177 1.00 63.22 125 SER A N 1
ATOM 1012 C CA . SER A 1 125 ? 4.374 -4.970 13.131 1.00 63.22 125 SER A CA 1
ATOM 1013 C C . SER A 1 125 ? 3.140 -5.823 13.428 1.00 63.22 125 SER A C 1
ATOM 1015 O O . SER A 1 125 ? 2.750 -5.919 14.587 1.00 63.22 125 SER A O 1
ATOM 1017 N N . ILE A 1 126 ? 2.589 -6.515 12.422 1.00 63.91 126 ILE A N 1
ATOM 1018 C CA . ILE A 1 126 ? 1.484 -7.469 12.588 1.00 63.91 126 ILE A CA 1
ATOM 1019 C C . ILE A 1 126 ? 1.875 -8.579 13.566 1.00 63.91 126 ILE A C 1
ATOM 1021 O O . ILE A 1 126 ? 1.127 -8.831 14.508 1.00 63.91 126 ILE A O 1
ATOM 1025 N N . SER A 1 127 ? 3.057 -9.194 13.418 1.00 63.97 127 SER A N 1
ATOM 1026 C CA . SER A 1 127 ? 3.518 -10.222 14.368 1.00 63.97 127 SER A CA 1
ATOM 1027 C C . SER A 1 127 ? 3.564 -9.692 15.813 1.00 63.97 127 SER A C 1
ATOM 1029 O O . SER A 1 127 ? 3.093 -10.358 16.729 1.00 63.97 127 SER A O 1
ATOM 1031 N N . LYS A 1 128 ? 4.024 -8.450 16.020 1.00 66.75 128 LYS A N 1
ATOM 1032 C CA . LYS A 1 128 ? 4.038 -7.806 17.348 1.00 66.75 128 LYS A CA 1
ATOM 1033 C C . LYS A 1 128 ? 2.638 -7.481 17.885 1.00 66.75 128 LYS A C 1
ATOM 1035 O O . LYS A 1 128 ? 2.452 -7.444 19.098 1.00 66.75 128 LYS A O 1
ATOM 1040 N N . LEU A 1 129 ? 1.665 -7.214 17.011 1.00 65.12 129 LEU A N 1
ATOM 1041 C CA . LEU A 1 129 ? 0.264 -7.010 17.398 1.00 65.12 129 LEU A CA 1
ATOM 1042 C C . LEU A 1 129 ? -0.389 -8.324 17.844 1.00 65.12 129 LEU A C 1
ATOM 1044 O O . LEU A 1 129 ? -1.116 -8.336 18.830 1.00 65.12 129 LEU A O 1
ATOM 1048 N N . VAL A 1 130 ? -0.082 -9.441 17.175 1.00 62.50 130 VAL A N 1
ATOM 1049 C CA . VAL A 1 130 ? -0.563 -10.785 17.553 1.00 62.50 130 VAL A CA 1
ATOM 1050 C C . VAL A 1 130 ? -0.117 -11.173 18.969 1.00 62.50 130 VAL A C 1
ATOM 1052 O O . VAL A 1 130 ? -0.838 -11.873 19.683 1.00 62.50 130 VAL A O 1
ATOM 1055 N N . GLU A 1 131 ? 1.066 -10.725 19.381 1.00 64.38 131 GLU A N 1
ATOM 1056 C CA . GLU A 1 131 ? 1.671 -11.041 20.679 1.00 64.38 131 GLU A CA 1
ATOM 1057 C C . GLU A 1 131 ? 1.120 -10.198 21.845 1.00 64.38 131 GLU A C 1
ATOM 1059 O O . GLU A 1 131 ? 1.375 -10.529 23.001 1.00 64.38 131 GLU A O 1
ATOM 1064 N N . SER A 1 132 ? 0.337 -9.142 21.580 1.00 63.56 132 SER A N 1
ATOM 1065 C CA . SER A 1 132 ? -0.130 -8.193 22.601 1.00 63.56 132 SER A CA 1
ATOM 1066 C C . SER A 1 132 ? -1.656 -8.055 22.608 1.00 63.56 132 SER A C 1
ATOM 1068 O O . SER A 1 132 ? -2.235 -7.361 21.775 1.00 63.56 132 SER A O 1
ATOM 1070 N N . GLU A 1 133 ? -2.315 -8.680 23.591 1.00 60.06 133 GLU A N 1
ATOM 1071 C CA . GLU A 1 133 ? -3.778 -8.593 23.765 1.00 60.06 133 GLU A CA 1
ATOM 1072 C C . GLU A 1 133 ? -4.268 -7.171 24.066 1.00 60.06 133 GLU A C 1
ATOM 1074 O O . GLU A 1 133 ? -5.314 -6.767 23.565 1.00 60.06 133 GLU A O 1
ATOM 1079 N N . GLU A 1 134 ? -3.500 -6.377 24.816 1.00 59.31 134 GLU A N 1
ATOM 1080 C CA . GLU A 1 134 ? -3.844 -4.973 25.082 1.00 59.31 134 GLU A CA 1
ATOM 1081 C C . GLU A 1 134 ? -3.892 -4.147 23.790 1.00 59.31 134 GLU A C 1
ATOM 1083 O O . GLU A 1 134 ? -4.841 -3.399 23.577 1.00 59.31 134 GLU A O 1
ATOM 1088 N N . LYS A 1 135 ? -2.939 -4.353 22.870 1.00 58.19 135 LYS A N 1
ATOM 1089 C CA . LYS A 1 135 ? -2.905 -3.646 21.578 1.00 58.19 135 LYS A CA 1
ATOM 1090 C C . LYS A 1 135 ? -3.963 -4.131 20.591 1.00 58.19 135 LYS A C 1
ATOM 1092 O O . LYS A 1 135 ? -4.350 -3.374 19.707 1.00 58.19 135 LYS A O 1
ATOM 1097 N N . LEU A 1 136 ? -4.426 -5.375 20.723 1.00 59.34 136 LEU A N 1
ATOM 1098 C CA . LEU A 1 136 ? -5.541 -5.911 19.936 1.00 59.34 136 LEU A CA 1
ATOM 1099 C C . LEU A 1 136 ? -6.854 -5.185 20.253 1.00 59.34 136 LEU A C 1
ATOM 1101 O O . LEU A 1 136 ? -7.652 -4.971 19.344 1.00 59.34 136 LEU A O 1
ATOM 1105 N N . ASN A 1 137 ? -7.056 -4.757 21.504 1.00 56.75 137 ASN A N 1
ATOM 1106 C CA . ASN A 1 137 ? -8.236 -3.976 21.889 1.00 56.75 137 ASN A CA 1
ATOM 1107 C C . ASN A 1 137 ? -8.252 -2.582 21.242 1.00 56.75 137 ASN A C 1
ATOM 1109 O O . ASN A 1 137 ? -9.324 -2.079 20.908 1.00 56.75 137 ASN A O 1
ATOM 1113 N N . ASP A 1 138 ? -7.075 -1.996 21.011 1.00 53.97 138 ASP A N 1
ATOM 1114 C CA . ASP A 1 138 ? -6.918 -0.715 20.309 1.00 53.97 138 ASP A CA 1
ATOM 1115 C C . ASP A 1 138 ? -7.034 -0.861 18.781 1.00 53.97 138 ASP A C 1
ATOM 1117 O O . ASP A 1 138 ? -7.214 0.117 18.048 1.00 53.97 138 ASP A O 1
ATOM 1121 N N . PHE A 1 139 ? -6.927 -2.089 18.268 1.00 58.72 139 PHE A N 1
ATOM 1122 C CA . PHE A 1 139 ? -6.915 -2.368 16.842 1.00 58.72 139 PHE A CA 1
ATOM 1123 C C . PHE A 1 139 ? -8.335 -2.641 16.335 1.00 58.72 139 PHE A 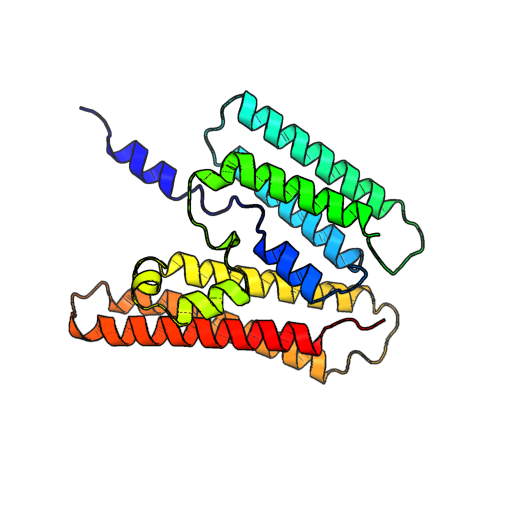C 1
ATOM 1125 O O . PHE A 1 139 ? -8.810 -3.774 16.253 1.00 58.72 139 PHE A O 1
ATOM 1132 N N . HIS A 1 140 ? -9.041 -1.558 16.002 1.00 65.75 140 HIS A N 1
ATOM 1133 C CA . HIS A 1 140 ? -10.419 -1.615 15.522 1.00 65.75 140 HIS A CA 1
ATOM 1134 C C . HIS A 1 140 ? -10.599 -2.550 14.315 1.00 65.75 140 HIS A C 1
ATOM 1136 O O . HIS A 1 140 ? -9.760 -2.635 13.419 1.00 65.75 140 HIS A O 1
ATOM 1142 N N . ARG A 1 141 ? -11.764 -3.201 14.242 1.00 69.38 141 ARG A N 1
ATOM 1143 C CA . ARG A 1 141 ? -12.122 -4.153 13.174 1.00 69.38 141 ARG A CA 1
ATOM 1144 C C . ARG A 1 141 ? -11.956 -3.565 11.772 1.00 69.38 141 ARG A C 1
ATOM 1146 O O . ARG A 1 141 ? -11.422 -4.232 10.891 1.00 69.38 141 ARG A O 1
ATOM 1153 N N . SER A 1 142 ? -12.373 -2.309 11.599 1.00 69.44 142 SER A N 1
ATOM 1154 C CA . SER A 1 142 ? -12.214 -1.547 10.358 1.00 69.44 142 SER A CA 1
ATOM 1155 C C . SER A 1 142 ? -10.747 -1.422 9.951 1.00 69.44 142 SER A C 1
ATOM 1157 O O . SER A 1 142 ? -10.421 -1.596 8.781 1.00 69.44 142 SER A O 1
ATOM 1159 N N . LEU A 1 143 ? -9.848 -1.212 10.917 1.00 71.25 143 LEU A N 1
ATOM 1160 C CA . LEU A 1 143 ? -8.411 -1.139 10.676 1.00 71.25 143 LEU A CA 1
ATOM 1161 C C . LEU A 1 143 ? -7.867 -2.496 10.200 1.00 71.25 143 LEU A C 1
ATOM 1163 O O . LEU A 1 143 ? -7.127 -2.546 9.222 1.00 71.25 143 LEU A O 1
ATOM 1167 N N . VAL A 1 144 ? -8.281 -3.612 10.811 1.00 74.19 144 VAL A N 1
ATOM 1168 C CA . VAL A 1 144 ? -7.872 -4.956 10.350 1.00 74.19 144 VAL A CA 1
ATOM 1169 C C . VAL A 1 144 ? -8.360 -5.232 8.930 1.00 74.19 144 VAL A C 1
ATOM 1171 O O . VAL A 1 144 ? -7.594 -5.720 8.103 1.00 74.19 144 VAL A O 1
ATOM 1174 N N . THR A 1 145 ? -9.617 -4.908 8.622 1.00 76.50 145 THR A N 1
ATOM 1175 C CA . THR A 1 145 ? -10.167 -5.140 7.280 1.00 76.50 145 THR A CA 1
ATOM 1176 C C . THR A 1 145 ? -9.459 -4.300 6.234 1.00 76.50 145 THR A C 1
ATOM 1178 O O . THR A 1 145 ? -9.067 -4.828 5.202 1.00 76.50 145 THR A O 1
ATOM 1181 N N . THR A 1 146 ? -9.206 -3.024 6.531 1.00 78.06 146 THR A N 1
ATOM 1182 C CA . THR A 1 146 ? -8.452 -2.137 5.643 1.00 78.06 146 THR A CA 1
ATOM 1183 C C . THR A 1 146 ? -7.016 -2.625 5.459 1.00 78.06 146 THR A C 1
ATOM 1185 O O . THR A 1 146 ? -6.472 -2.495 4.365 1.00 78.06 146 THR A O 1
ATOM 1188 N N . LEU A 1 147 ? -6.403 -3.230 6.485 1.00 80.06 147 LEU A N 1
ATOM 1189 C CA . LEU A 1 147 ? -5.060 -3.807 6.384 1.00 80.06 147 LEU A CA 1
ATOM 1190 C C . LEU A 1 147 ? -5.029 -4.964 5.395 1.00 80.06 147 LEU A C 1
ATOM 1192 O O . LEU A 1 147 ? -4.185 -4.994 4.505 1.00 80.06 147 LEU A O 1
ATOM 1196 N N . ILE A 1 148 ? -5.961 -5.902 5.558 1.00 84.31 148 ILE A N 1
ATOM 1197 C CA . ILE A 1 148 ? -6.076 -7.079 4.699 1.00 84.31 148 ILE A CA 1
ATOM 1198 C C . ILE A 1 148 ? -6.374 -6.651 3.262 1.00 84.31 148 ILE A C 1
ATOM 1200 O O . ILE A 1 148 ? -5.678 -7.088 2.350 1.00 84.31 148 ILE A O 1
ATOM 1204 N N . ASP A 1 149 ? -7.351 -5.760 3.073 1.00 85.25 149 ASP A N 1
ATOM 1205 C CA . ASP A 1 149 ? -7.738 -5.244 1.758 1.00 85.25 149 ASP A CA 1
ATOM 1206 C C . ASP A 1 149 ? -6.545 -4.537 1.075 1.00 85.25 149 ASP A C 1
ATOM 1208 O O . ASP A 1 149 ? -6.279 -4.767 -0.101 1.00 85.25 149 ASP A O 1
ATOM 1212 N N . SER A 1 150 ? -5.731 -3.791 1.832 1.00 84.38 150 SER A N 1
ATOM 1213 C CA . SER A 1 150 ? -4.516 -3.153 1.303 1.00 84.38 150 SER A CA 1
ATOM 1214 C C . SER A 1 150 ? -3.463 -4.154 0.806 1.00 84.38 150 SER A C 1
ATOM 1216 O O . SER A 1 150 ? -2.865 -3.938 -0.246 1.00 84.38 150 SER A O 1
ATOM 1218 N N . TYR A 1 151 ? -3.217 -5.247 1.542 1.00 85.81 151 TYR A N 1
ATOM 1219 C CA . TYR A 1 151 ? -2.280 -6.290 1.093 1.00 85.81 151 TYR A CA 1
ATOM 1220 C C . TYR A 1 151 ? -2.824 -7.078 -0.100 1.00 85.81 151 TYR A C 1
ATOM 1222 O O . TYR A 1 151 ? -2.042 -7.500 -0.949 1.00 85.81 151 TYR A O 1
ATOM 1230 N N . ILE A 1 152 ? -4.146 -7.267 -0.189 1.00 87.88 152 ILE A N 1
ATOM 1231 C CA . ILE A 1 152 ? -4.778 -7.839 -1.384 1.00 87.88 152 ILE A CA 1
ATOM 1232 C C . ILE A 1 152 ? -4.447 -6.977 -2.605 1.00 87.88 152 ILE A C 1
ATOM 1234 O O . ILE A 1 152 ? -4.045 -7.519 -3.635 1.00 87.88 152 ILE A O 1
ATOM 1238 N N . ASP A 1 153 ? -4.582 -5.657 -2.490 1.00 87.56 153 ASP A N 1
ATOM 1239 C CA . ASP A 1 153 ? -4.311 -4.740 -3.596 1.00 87.56 153 ASP A CA 1
ATOM 1240 C C . ASP A 1 153 ? -2.826 -4.721 -3.988 1.00 87.56 153 ASP A C 1
ATOM 1242 O O . ASP A 1 153 ? -2.513 -4.711 -5.179 1.00 87.56 153 ASP A O 1
ATOM 1246 N N . ASP A 1 154 ? -1.900 -4.787 -3.024 1.00 87.31 154 ASP A N 1
ATOM 1247 C CA . ASP A 1 154 ? -0.468 -4.923 -3.333 1.00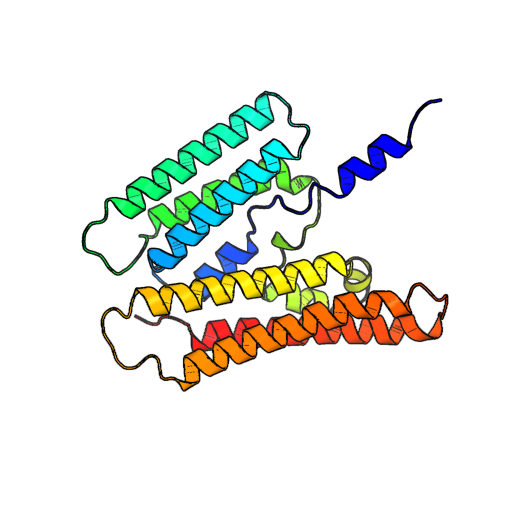 87.31 154 ASP A CA 1
ATOM 1248 C C . ASP A 1 154 ? -0.159 -6.237 -4.067 1.00 87.31 154 ASP A C 1
ATOM 1250 O O . ASP A 1 154 ? 0.584 -6.242 -5.047 1.00 87.31 154 ASP A O 1
ATOM 1254 N N . ILE A 1 155 ? -0.735 -7.359 -3.618 1.00 87.12 155 ILE A N 1
ATOM 1255 C CA . ILE A 1 155 ? -0.540 -8.671 -4.250 1.00 87.12 155 ILE A CA 1
ATOM 1256 C C . ILE A 1 155 ? -1.089 -8.658 -5.679 1.00 87.12 155 ILE A C 1
ATOM 1258 O O . ILE A 1 155 ? -0.408 -9.101 -6.603 1.00 87.12 155 ILE A O 1
ATOM 1262 N N . LYS A 1 156 ? -2.289 -8.104 -5.888 1.00 86.50 156 LYS A N 1
ATOM 1263 C CA . LYS A 1 156 ? -2.878 -7.954 -7.226 1.00 86.50 156 LYS A CA 1
ATOM 1264 C C . LYS A 1 156 ? -2.015 -7.087 -8.134 1.00 86.50 156 LYS A C 1
ATOM 1266 O O . LYS A 1 156 ? -1.823 -7.441 -9.292 1.00 86.50 156 LYS A O 1
ATOM 1271 N N . MET A 1 157 ? -1.444 -6.002 -7.611 1.00 86.12 157 MET A N 1
ATOM 1272 C CA . MET A 1 157 ? -0.532 -5.144 -8.369 1.00 86.12 157 MET A CA 1
ATOM 1273 C C . MET A 1 157 ? 0.677 -5.927 -8.899 1.00 86.12 157 MET A C 1
ATOM 1275 O O . MET A 1 157 ? 1.051 -5.753 -10.059 1.00 86.12 157 MET A O 1
ATOM 1279 N N . VAL A 1 158 ? 1.249 -6.813 -8.075 1.00 83.31 158 VAL A N 1
ATOM 1280 C CA . VAL A 1 158 ? 2.334 -7.722 -8.478 1.00 83.31 158 VAL A CA 1
ATOM 1281 C C . VAL A 1 158 ? 1.844 -8.740 -9.509 1.00 83.31 158 VAL A C 1
ATOM 1283 O O . VAL A 1 158 ? 2.491 -8.940 -10.526 1.00 83.31 158 VAL A O 1
ATOM 1286 N N . MET A 1 159 ? 0.688 -9.368 -9.300 1.00 80.25 159 MET A N 1
ATOM 1287 C CA . MET A 1 159 ? 0.149 -10.347 -10.254 1.00 80.25 159 MET A CA 1
ATOM 1288 C C . MET A 1 159 ? -0.110 -9.734 -11.635 1.00 80.25 159 MET A C 1
ATOM 1290 O O . MET A 1 159 ? 0.238 -10.308 -12.662 1.00 80.25 159 MET A O 1
ATOM 1294 N N . GLU A 1 160 ? -0.700 -8.544 -11.671 1.00 78.88 160 GLU A N 1
ATOM 1295 C CA . GLU A 1 160 ? -0.983 -7.850 -12.920 1.00 78.88 160 GLU A CA 1
ATOM 1296 C C . GLU A 1 160 ? 0.298 -7.391 -13.629 1.00 78.88 160 GLU A C 1
ATOM 1298 O O . GLU A 1 160 ? 0.316 -7.336 -14.854 1.00 78.88 160 GLU A O 1
ATOM 1303 N N . SER A 1 161 ? 1.364 -7.047 -12.896 1.00 74.31 161 SER A N 1
ATOM 1304 C CA . SER A 1 161 ? 2.638 -6.663 -13.514 1.00 74.31 161 SER A CA 1
ATOM 1305 C C . SER A 1 161 ? 3.364 -7.856 -14.136 1.00 74.31 161 SER A C 1
ATOM 1307 O O . SER A 1 161 ? 3.956 -7.704 -15.204 1.00 74.31 161 SER A O 1
ATOM 1309 N N . LEU A 1 162 ? 3.256 -9.040 -13.529 1.00 68.12 162 LEU A N 1
ATOM 1310 C CA . LEU A 1 162 ? 3.747 -10.296 -14.099 1.00 68.12 162 LEU A CA 1
ATOM 1311 C C . LEU A 1 162 ? 3.053 -10.600 -15.437 1.00 68.12 162 LEU A C 1
ATOM 1313 O O . LEU A 1 162 ? 3.723 -10.836 -16.437 1.00 68.12 162 LEU A O 1
ATOM 1317 N N . ASN A 1 163 ? 1.727 -10.444 -15.497 1.00 61.84 163 ASN A N 1
ATOM 1318 C CA . ASN A 1 163 ? 0.953 -10.647 -16.729 1.00 61.84 163 ASN A CA 1
ATOM 1319 C C . ASN A 1 163 ? 1.289 -9.643 -17.853 1.00 61.84 163 ASN A C 1
ATOM 1321 O O . ASN A 1 163 ? 1.078 -9.944 -19.025 1.00 61.84 163 ASN A O 1
ATOM 1325 N N . VAL A 1 164 ? 1.787 -8.445 -17.514 1.00 53.19 164 VAL A N 1
ATOM 1326 C CA . VAL A 1 164 ? 2.182 -7.401 -18.484 1.00 53.19 164 VAL A CA 1
ATOM 1327 C C . VAL A 1 164 ? 3.622 -7.586 -18.980 1.00 53.19 164 VAL A C 1
ATOM 1329 O O . VAL A 1 164 ? 3.920 -7.225 -20.117 1.00 53.19 164 VAL A O 1
ATOM 1332 N N . MET A 1 165 ? 4.513 -8.168 -18.170 1.00 50.88 165 MET A N 1
ATOM 1333 C CA . MET A 1 165 ? 5.871 -8.528 -18.610 1.00 50.88 165 MET A CA 1
ATOM 1334 C C . MET A 1 165 ? 5.871 -9.717 -19.593 1.00 50.88 165 MET A C 1
ATOM 1336 O O . MET A 1 165 ? 6.736 -9.791 -20.467 1.00 50.88 165 MET A O 1
ATOM 1340 N N . ASP A 1 166 ? 4.839 -10.564 -19.544 1.00 44.91 166 ASP A N 1
ATOM 1341 C CA . ASP A 1 166 ? 4.684 -11.799 -20.328 1.00 44.91 166 ASP A CA 1
ATOM 1342 C C . ASP A 1 166 ? 4.100 -11.610 -21.748 1.00 44.91 166 ASP A C 1
ATOM 1344 O O . ASP A 1 166 ? 3.379 -12.457 -22.283 1.00 44.91 166 ASP A O 1
ATOM 1348 N N . GLY A 1 167 ? 4.528 -10.562 -22.463 1.00 44.78 167 GLY A N 1
ATOM 1349 C CA . GLY A 1 167 ? 4.525 -10.602 -23.938 1.00 44.78 167 GLY A CA 1
ATOM 1350 C C . GLY A 1 167 ? 5.342 -11.784 -24.504 1.00 44.78 167 GLY A C 1
ATOM 1351 O O . GLY A 1 167 ? 5.228 -12.128 -25.682 1.00 44.78 167 GLY A O 1
ATOM 1352 N N . VAL A 1 168 ? 6.133 -12.439 -23.649 1.00 42.41 168 VAL A N 1
ATOM 1353 C CA . VAL A 1 168 ? 6.830 -13.701 -23.877 1.00 42.41 168 VAL A CA 1
ATOM 1354 C C . VAL A 1 168 ? 6.101 -14.797 -23.098 1.00 42.41 168 VAL A C 1
ATOM 1356 O O . VAL A 1 168 ? 6.228 -14.924 -21.887 1.00 42.41 168 VAL A O 1
ATOM 1359 N N . LYS A 1 169 ? 5.312 -15.602 -23.812 1.00 49.47 169 LYS A N 1
ATOM 1360 C CA . LYS A 1 169 ? 4.741 -16.848 -23.292 1.00 49.47 169 LYS A CA 1
ATOM 1361 C C . LYS A 1 169 ? 5.825 -17.746 -22.683 1.00 49.47 169 LYS A C 1
ATOM 1363 O O . LYS A 1 169 ? 6.845 -17.973 -23.328 1.00 49.47 169 LYS A O 1
ATOM 1368 N N . HIS A 1 170 ? 5.417 -18.404 -21.595 1.00 43.50 170 HIS A N 1
ATOM 1369 C CA . HIS A 1 170 ? 5.937 -19.627 -20.968 1.00 43.50 170 HIS A CA 1
ATOM 1370 C C . HIS A 1 170 ? 6.795 -19.426 -19.707 1.00 43.50 170 HIS A C 1
ATOM 1372 O O . HIS A 1 170 ? 7.956 -19.063 -19.791 1.00 43.50 170 HIS A O 1
ATOM 1378 N N . GLU A 1 171 ? 6.203 -19.832 -18.569 1.00 45.03 171 GLU A N 1
ATOM 1379 C CA . GLU A 1 171 ? 6.848 -20.335 -17.334 1.00 45.03 171 GLU A CA 1
ATOM 1380 C C . GLU A 1 171 ? 6.772 -19.512 -16.037 1.00 45.03 171 GLU A C 1
ATOM 1382 O O . GLU A 1 171 ? 7.349 -19.937 -15.034 1.00 45.03 171 GLU A O 1
ATOM 1387 N N . ILE A 1 172 ? 5.897 -18.505 -15.911 1.00 51.34 172 ILE A N 1
ATOM 1388 C CA . ILE A 1 172 ? 5.206 -18.385 -14.614 1.00 51.34 172 ILE A CA 1
ATOM 1389 C C . ILE A 1 172 ? 4.248 -19.570 -14.553 1.00 51.34 172 ILE A C 1
ATOM 1391 O O . ILE A 1 172 ? 3.162 -19.576 -15.126 1.00 51.34 172 ILE A O 1
ATOM 1395 N N . ASN A 1 173 ? 4.741 -20.656 -13.961 1.00 59.31 173 ASN A N 1
ATOM 1396 C CA . ASN A 1 173 ? 4.048 -21.922 -13.799 1.00 59.31 173 ASN A CA 1
ATOM 1397 C C . ASN A 1 173 ? 2.599 -21.640 -13.364 1.00 59.31 173 ASN A C 1
ATOM 1399 O O . ASN A 1 173 ? 2.406 -20.970 -12.352 1.00 59.31 173 ASN A O 1
ATOM 1403 N N . ASN A 1 174 ? 1.588 -22.133 -14.094 1.00 64.88 174 ASN A N 1
ATOM 1404 C CA . ASN A 1 174 ? 0.157 -21.964 -13.765 1.00 64.88 174 ASN A CA 1
ATOM 1405 C C . ASN A 1 174 ? -0.134 -22.184 -12.266 1.00 64.88 174 ASN A C 1
ATOM 1407 O O . ASN A 1 174 ? -1.093 -21.658 -11.713 1.00 64.88 174 ASN A O 1
ATOM 1411 N N . GLN A 1 175 ? 0.687 -22.995 -11.599 1.00 67.50 175 GLN A N 1
ATOM 1412 C CA . GLN A 1 175 ? 0.669 -23.225 -10.162 1.00 67.50 175 GLN A CA 1
ATOM 1413 C C . GLN A 1 175 ? 0.964 -21.978 -9.303 1.00 67.50 175 GLN A C 1
ATOM 1415 O O . GLN A 1 175 ? 0.298 -21.789 -8.289 1.00 67.50 175 GLN A O 1
ATOM 1420 N N . THR A 1 176 ? 1.925 -21.137 -9.681 1.00 73.56 176 THR A N 1
ATOM 1421 C CA . THR A 1 176 ? 2.311 -19.907 -8.971 1.00 73.56 176 THR A CA 1
ATOM 1422 C C . THR A 1 176 ? 1.208 -18.856 -9.056 1.00 73.56 176 THR A C 1
ATOM 1424 O O . THR A 1 176 ? 0.797 -18.317 -8.030 1.00 73.56 176 THR A O 1
ATOM 1427 N N . GLU A 1 177 ? 0.652 -18.634 -10.250 1.00 74.25 177 GLU A N 1
ATOM 1428 C CA . GLU A 1 177 ? -0.496 -17.740 -10.439 1.00 74.25 177 GLU A CA 1
ATOM 1429 C C . GLU A 1 177 ? -1.722 -18.241 -9.660 1.00 74.25 177 GLU A C 1
ATOM 1431 O O . GLU A 1 177 ? -2.308 -17.496 -8.875 1.00 74.25 177 GLU A O 1
ATOM 1436 N N . ARG A 1 178 ? -2.061 -19.536 -9.777 1.00 77.06 178 ARG A N 1
ATOM 1437 C CA . ARG A 1 178 ? -3.151 -20.154 -8.998 1.00 77.06 178 ARG A CA 1
ATOM 1438 C C . ARG A 1 178 ? -2.956 -19.983 -7.498 1.00 77.06 178 ARG A C 1
ATOM 1440 O O . ARG A 1 178 ? -3.920 -19.727 -6.785 1.00 77.06 178 ARG A O 1
ATOM 1447 N N . MET A 1 179 ? -1.728 -20.122 -7.010 1.00 82.56 179 MET A N 1
ATOM 1448 C CA . MET A 1 179 ? -1.423 -19.960 -5.594 1.00 82.56 179 MET A CA 1
ATOM 1449 C C . MET A 1 179 ? -1.595 -18.507 -5.138 1.00 82.56 179 MET A C 1
ATOM 1451 O O . MET A 1 179 ? -2.160 -18.289 -4.069 1.00 82.56 179 MET A O 1
ATOM 1455 N N . ALA A 1 180 ? -1.198 -17.522 -5.948 1.00 82.44 180 ALA A N 1
ATOM 1456 C CA . ALA A 1 180 ? -1.461 -16.113 -5.656 1.00 82.44 180 ALA A CA 1
ATOM 1457 C C . ALA A 1 180 ? -2.964 -15.791 -5.651 1.00 82.44 180 ALA A C 1
ATOM 1459 O O . ALA A 1 180 ? -3.437 -15.142 -4.719 1.00 82.44 180 ALA A O 1
ATOM 1460 N N . VAL A 1 181 ? -3.734 -16.316 -6.613 1.00 86.31 181 VAL A N 1
ATOM 1461 C CA . VAL A 1 181 ? -5.205 -16.201 -6.618 1.00 86.31 181 VAL A CA 1
ATOM 1462 C C . VAL A 1 181 ? -5.797 -16.804 -5.343 1.00 86.31 181 VAL A C 1
ATOM 1464 O O . VAL A 1 181 ? -6.572 -16.145 -4.657 1.00 86.31 181 VAL A O 1
ATOM 1467 N N . MET A 1 182 ? -5.373 -18.011 -4.955 1.00 88.31 182 MET A N 1
ATOM 1468 C CA . MET A 1 182 ? -5.826 -18.648 -3.714 1.00 88.31 182 MET A CA 1
ATOM 1469 C C . MET A 1 182 ? -5.481 -17.823 -2.467 1.00 88.31 182 MET A C 1
ATOM 1471 O O . MET A 1 182 ? -6.284 -17.759 -1.537 1.00 88.31 182 MET A O 1
ATOM 1475 N N . MET A 1 183 ? -4.303 -17.192 -2.426 1.00 90.69 183 MET A N 1
ATOM 1476 C CA . MET A 1 183 ? -3.916 -16.291 -1.336 1.00 90.69 183 MET A CA 1
ATOM 1477 C C . MET A 1 183 ? -4.829 -15.060 -1.277 1.00 90.69 183 MET A C 1
ATOM 1479 O O . MET A 1 183 ? -5.307 -14.719 -0.196 1.00 90.69 183 MET A O 1
ATOM 1483 N N . VAL A 1 184 ? -5.115 -14.431 -2.422 1.00 91.69 184 VAL A N 1
ATOM 1484 C CA . VAL A 1 184 ? -6.037 -13.288 -2.530 1.00 91.69 184 VAL A CA 1
ATOM 1485 C C . VAL A 1 184 ? -7.451 -13.672 -2.098 1.00 91.69 184 VAL A C 1
ATOM 1487 O O . VAL A 1 184 ? -8.047 -12.969 -1.282 1.00 91.69 184 VAL A O 1
ATOM 1490 N N . ASP A 1 185 ? -7.973 -14.800 -2.578 1.00 90.50 185 ASP A N 1
ATOM 1491 C CA . ASP A 1 185 ? -9.303 -15.298 -2.212 1.00 90.50 185 ASP A CA 1
ATOM 1492 C C . ASP A 1 185 ? -9.394 -15.599 -0.714 1.00 90.50 185 ASP A C 1
ATOM 1494 O O . ASP A 1 185 ? -10.388 -15.276 -0.054 1.00 90.50 185 ASP A O 1
ATOM 1498 N N . HIS A 1 186 ? -8.336 -16.185 -0.147 1.00 92.00 186 HIS A N 1
ATOM 1499 C CA . HIS A 1 186 ? -8.280 -16.477 1.276 1.00 92.00 186 HIS A CA 1
ATOM 1500 C C . HIS A 1 186 ? -8.264 -15.192 2.112 1.00 92.00 186 HIS A C 1
ATOM 1502 O O . HIS A 1 186 ? -9.075 -15.064 3.030 1.00 92.00 186 HIS A O 1
ATOM 1508 N N . LEU A 1 187 ? -7.433 -14.207 1.754 1.00 91.12 187 LEU A N 1
ATOM 1509 C CA . LEU A 1 187 ? -7.433 -12.884 2.386 1.00 91.12 187 LEU A CA 1
ATOM 1510 C C . LEU A 1 187 ? -8.800 -12.194 2.257 1.00 91.12 187 LEU A C 1
ATOM 1512 O O . LEU A 1 187 ? -9.313 -11.654 3.238 1.00 91.12 187 LEU A O 1
ATOM 1516 N N . GLY A 1 188 ? -9.440 -12.277 1.088 1.00 91.00 188 GLY A N 1
ATOM 1517 C CA . GLY A 1 188 ? -10.779 -11.733 0.859 1.00 91.00 188 GLY A CA 1
ATOM 1518 C C . GLY A 1 188 ? -11.836 -12.377 1.759 1.00 91.00 188 GLY A C 1
ATOM 1519 O O . GLY A 1 188 ? -12.685 -11.684 2.323 1.00 91.00 188 GLY A O 1
ATOM 1520 N N . SER A 1 189 ? -11.749 -13.694 1.968 1.00 91.44 189 SER A N 1
ATOM 1521 C CA . SER A 1 189 ? -12.598 -14.420 2.917 1.00 91.44 189 SER A CA 1
ATOM 1522 C C . SER A 1 189 ? -12.373 -13.952 4.356 1.00 91.44 189 SER A C 1
ATOM 1524 O O . SER A 1 189 ? -13.343 -13.681 5.065 1.00 91.44 189 SER A O 1
ATOM 1526 N N . ILE A 1 190 ? -11.117 -13.771 4.782 1.00 89.44 190 ILE A N 1
ATOM 1527 C CA . ILE A 1 190 ? -10.786 -13.252 6.120 1.00 89.44 190 ILE A CA 1
ATOM 1528 C C . ILE A 1 190 ? -11.375 -11.848 6.308 1.00 89.44 190 ILE A C 1
ATOM 1530 O O . ILE A 1 190 ? -12.088 -11.613 7.285 1.00 89.44 190 ILE A O 1
ATOM 1534 N N . SER A 1 191 ? -11.147 -10.937 5.356 1.00 87.31 191 SER A N 1
ATOM 1535 C CA . SER A 1 191 ? -11.697 -9.574 5.383 1.00 87.31 191 SER A CA 1
ATOM 1536 C C . SER A 1 191 ? -13.225 -9.591 5.489 1.00 87.31 191 SER A C 1
ATOM 1538 O O . SER A 1 191 ? -13.803 -8.953 6.373 1.00 87.31 191 SER A O 1
ATOM 1540 N N . LYS A 1 192 ? -13.902 -10.400 4.662 1.00 86.06 192 LYS A N 1
ATOM 1541 C CA . LYS A 1 192 ? -15.364 -10.558 4.695 1.00 86.06 192 LYS A CA 1
ATOM 1542 C C . LYS A 1 192 ? -15.860 -11.112 6.030 1.00 86.06 192 LYS A C 1
ATOM 1544 O O . LYS A 1 192 ? -16.844 -10.613 6.571 1.00 86.06 192 LYS A O 1
ATOM 1549 N N . ASN A 1 193 ? -15.193 -12.119 6.581 1.00 83.56 193 ASN A N 1
ATOM 1550 C CA . ASN A 1 193 ? -15.585 -12.713 7.854 1.00 83.56 193 ASN A CA 1
ATOM 1551 C C . ASN A 1 193 ? -15.425 -11.725 9.011 1.00 83.56 193 ASN A C 1
ATOM 1553 O O . ASN A 1 193 ? -16.313 -11.645 9.855 1.00 83.56 193 ASN A O 1
ATOM 1557 N N . ILE A 1 194 ? -14.368 -10.909 9.017 1.00 79.88 194 ILE A N 1
ATOM 1558 C CA . ILE A 1 194 ? -14.220 -9.821 9.991 1.00 79.88 194 ILE A CA 1
ATOM 1559 C C . ILE A 1 194 ? -15.356 -8.800 9.858 1.00 79.88 194 ILE A C 1
ATOM 1561 O O . ILE A 1 194 ? -15.958 -8.433 10.869 1.00 79.88 194 ILE A O 1
ATOM 1565 N N . LYS A 1 195 ? -15.687 -8.384 8.626 1.00 77.44 195 LYS A N 1
ATOM 1566 C CA . LYS A 1 195 ? -16.821 -7.481 8.344 1.00 77.44 195 LYS A CA 1
ATOM 1567 C C . LYS A 1 195 ? -18.163 -8.085 8.779 1.00 77.44 195 LYS A C 1
ATOM 1569 O O . LYS A 1 195 ? -19.056 -7.347 9.181 1.00 77.44 195 LYS A O 1
ATOM 1574 N N . ASN A 1 196 ? -18.305 -9.408 8.760 1.00 73.81 196 ASN A N 1
ATOM 1575 C CA . ASN A 1 196 ? -19.523 -10.103 9.189 1.00 73.81 196 ASN A CA 1
ATOM 1576 C C . ASN A 1 196 ? -19.571 -10.376 10.696 1.00 73.81 196 ASN A C 1
ATOM 1578 O O . ASN A 1 196 ? -20.652 -10.447 11.266 1.00 73.81 196 ASN A O 1
ATOM 1582 N N . LEU A 1 197 ? -18.429 -10.477 11.381 1.00 69.56 197 LEU A N 1
ATOM 1583 C CA . LEU A 1 197 ? -18.403 -10.596 12.843 1.00 69.56 197 LEU A CA 1
ATOM 1584 C C . LEU A 1 197 ? -19.021 -9.372 13.538 1.00 69.56 197 LEU A C 1
ATOM 1586 O O . LEU A 1 197 ? -19.296 -9.424 14.735 1.00 69.56 197 LEU A O 1
ATOM 1590 N N . THR A 1 198 ? -19.219 -8.273 12.810 1.00 53.25 198 THR A N 1
ATOM 1591 C CA . THR A 1 198 ? -19.886 -7.041 13.252 1.00 53.25 198 THR A CA 1
ATOM 1592 C C . THR A 1 198 ? -21.365 -7.258 13.591 1.00 53.25 198 THR A C 1
ATOM 1594 O O . THR A 1 198 ? -21.860 -6.631 14.518 1.00 53.25 198 THR A O 1
ATOM 1597 N N . THR A 1 199 ? -22.056 -8.221 12.964 1.00 49.06 199 THR A N 1
ATOM 1598 C CA . THR A 1 199 ? -23.472 -8.515 13.277 1.00 49.06 199 THR A CA 1
ATOM 1599 C C . THR A 1 199 ? -23.670 -9.287 14.587 1.00 49.06 199 THR A C 1
ATOM 1601 O O . THR A 1 199 ? -24.801 -9.558 14.980 1.00 49.06 199 THR A O 1
ATOM 1604 N N . LEU A 1 200 ? -22.590 -9.704 15.259 1.00 47.50 200 LEU A N 1
ATOM 1605 C CA . LEU A 1 200 ? -22.645 -10.490 16.498 1.00 47.50 200 LEU A CA 1
ATOM 1606 C C . LEU A 1 200 ? -22.396 -9.663 17.770 1.00 47.50 200 LEU A C 1
ATOM 1608 O O . LEU A 1 200 ? -22.758 -10.146 18.844 1.00 47.50 200 LEU A O 1
ATOM 1612 N N . ASP A 1 201 ? -21.823 -8.460 17.643 1.00 45.75 201 ASP A N 1
ATOM 1613 C CA . ASP A 1 201 ? -21.494 -7.548 18.754 1.00 45.75 201 ASP A CA 1
ATOM 1614 C C . ASP A 1 201 ? -22.599 -6.512 19.038 1.00 45.75 201 ASP A C 1
ATOM 1616 O O . ASP A 1 201 ? -22.666 -5.997 20.148 1.00 45.75 201 ASP A O 1
ATOM 1620 N N . GLU A 1 202 ? -23.492 -6.230 18.079 1.00 48.06 202 GLU A N 1
ATOM 1621 C CA . GLU A 1 202 ? -24.653 -5.335 18.283 1.00 48.06 202 GLU A CA 1
ATOM 1622 C C . GLU A 1 202 ? -25.732 -5.942 19.196 1.00 48.06 202 GLU A C 1
ATOM 1624 O O . GLU A 1 202 ? -26.644 -5.255 19.649 1.00 48.06 202 GLU A O 1
ATOM 1629 N N . VAL A 1 203 ? -25.621 -7.236 19.500 1.00 47.94 203 VAL A N 1
ATOM 1630 C CA . VAL A 1 203 ? -26.465 -7.925 20.473 1.00 47.94 203 VAL A CA 1
ATOM 1631 C C . VAL A 1 203 ? -25.608 -8.167 21.706 1.00 47.94 203 VAL A C 1
ATOM 1633 O O . VAL A 1 203 ? -24.807 -9.099 21.679 1.00 47.94 203 VAL A O 1
ATOM 1636 N N . ASP A 1 204 ? -25.777 -7.340 22.745 1.00 47.00 204 ASP A N 1
ATOM 1637 C CA . ASP A 1 204 ? -25.116 -7.366 24.066 1.00 47.00 204 ASP A CA 1
ATOM 1638 C C . ASP A 1 204 ? -24.944 -8.782 24.661 1.00 47.00 204 ASP A C 1
ATOM 1640 O O . ASP A 1 204 ? -25.626 -9.210 25.590 1.00 47.00 204 ASP A O 1
ATOM 1644 N N . ASN A 1 205 ? -23.993 -9.544 24.132 1.00 50.12 205 ASN A N 1
ATOM 1645 C CA . ASN A 1 205 ? -23.629 -10.867 24.606 1.00 50.12 205 ASN A CA 1
ATOM 1646 C C . ASN A 1 205 ? -22.169 -10.810 25.023 1.00 50.12 205 ASN A C 1
ATOM 1648 O O . ASN A 1 205 ? -21.254 -11.112 24.256 1.00 50.12 205 ASN A O 1
ATOM 1652 N N . VAL A 1 206 ? -21.966 -10.444 26.288 1.00 51.84 206 VAL A N 1
ATOM 1653 C CA . VAL A 1 206 ? -20.674 -10.418 26.996 1.00 51.84 206 VAL A CA 1
ATOM 1654 C C . VAL A 1 206 ? -19.876 -11.723 26.799 1.00 51.84 206 VAL A C 1
ATOM 1656 O O . VAL A 1 206 ? -18.648 -11.704 26.807 1.00 51.84 206 VAL A O 1
ATOM 1659 N N . SER A 1 207 ? -20.556 -12.840 26.517 1.00 53.31 207 SER A N 1
ATOM 1660 C CA . SER A 1 207 ? -19.977 -14.155 26.216 1.00 53.31 207 SER A CA 1
ATOM 1661 C C . SER A 1 207 ? -19.262 -14.277 24.859 1.00 53.31 207 SER A C 1
ATOM 1663 O O . SER A 1 207 ? -18.485 -15.213 24.679 1.00 53.31 207 SER A O 1
ATOM 1665 N N . LYS A 1 208 ? -19.478 -13.362 23.900 1.00 55.12 208 LYS A N 1
ATOM 1666 C CA . LYS A 1 208 ? -18.900 -13.441 22.540 1.00 55.12 208 LYS A CA 1
ATOM 1667 C C . LYS A 1 208 ? -17.608 -12.639 22.355 1.00 55.12 208 LYS A C 1
ATOM 1669 O O . LYS A 1 208 ? -16.873 -12.898 21.401 1.00 55.12 208 LYS A O 1
ATOM 1674 N N . LYS A 1 209 ? -17.275 -11.735 23.285 1.00 60.69 209 LYS A N 1
ATOM 1675 C CA . LYS A 1 209 ? -16.049 -10.911 23.237 1.00 60.69 209 LYS A CA 1
ATOM 1676 C C . LYS A 1 209 ? -14.747 -11.733 23.161 1.00 60.69 209 LYS A C 1
ATOM 1678 O O . LYS A 1 209 ? -13.905 -11.398 22.326 1.00 60.69 209 LYS A O 1
ATOM 1683 N N . PRO A 1 210 ? -14.568 -12.826 23.933 1.00 63.91 210 PRO A N 1
ATOM 1684 C CA . PRO A 1 210 ? -13.357 -13.647 23.840 1.00 63.91 210 PRO A CA 1
ATOM 1685 C C . PRO A 1 210 ? -13.218 -14.355 22.486 1.00 63.91 210 PRO A C 1
ATOM 1687 O O . PRO A 1 210 ? -12.118 -14.466 21.955 1.00 63.91 210 PRO A O 1
ATOM 1690 N N . ILE A 1 211 ? -14.339 -14.792 21.899 1.00 66.44 211 ILE A N 1
ATOM 1691 C CA . ILE A 1 211 ? -14.367 -15.467 20.592 1.00 66.44 211 ILE A CA 1
ATOM 1692 C C . ILE A 1 211 ? -14.011 -14.482 19.477 1.00 66.44 211 ILE A C 1
ATOM 1694 O O . ILE A 1 211 ? -13.214 -14.810 18.601 1.00 66.44 211 ILE A O 1
ATOM 1698 N N . ALA A 1 212 ? -14.557 -13.263 19.527 1.00 67.25 212 ALA A N 1
ATOM 1699 C CA . ALA A 1 212 ? -14.214 -12.210 18.580 1.00 67.25 212 ALA A CA 1
ATOM 1700 C C . ALA A 1 212 ? -12.721 -11.857 18.650 1.00 67.25 212 ALA A C 1
ATOM 1702 O O . ALA A 1 212 ? -12.048 -11.881 17.623 1.00 67.25 212 ALA A O 1
ATOM 1703 N N . SER A 1 213 ? -12.185 -11.612 19.851 1.00 70.38 213 SER A N 1
ATOM 1704 C CA . SER A 1 213 ? -10.755 -11.333 20.058 1.00 70.38 213 SER A CA 1
ATOM 1705 C C . SER A 1 213 ? -9.858 -12.479 19.564 1.00 70.38 213 SER A C 1
ATOM 1707 O O . SER A 1 213 ? -8.903 -12.255 18.815 1.00 70.38 213 SER A O 1
ATOM 1709 N N . GLY A 1 214 ? -10.222 -13.729 19.876 1.00 74.12 214 GLY A N 1
ATOM 1710 C CA . GLY A 1 214 ? -9.530 -14.916 19.370 1.00 74.12 214 GLY A CA 1
ATOM 1711 C C . GLY A 1 214 ? -9.539 -15.007 17.841 1.00 74.12 214 GLY A C 1
ATOM 1712 O O . GLY A 1 214 ? -8.513 -15.319 17.236 1.00 74.12 214 GLY A O 1
ATOM 1713 N N . TYR A 1 215 ? -10.660 -14.664 17.202 1.00 78.38 215 TYR A N 1
ATOM 1714 C CA . TYR A 1 215 ? -10.748 -14.614 15.744 1.00 78.38 215 TYR A CA 1
ATOM 1715 C C . TYR A 1 215 ? -9.878 -13.503 15.146 1.00 78.38 215 TYR A C 1
ATOM 1717 O O . TYR A 1 215 ? -9.192 -13.748 14.157 1.00 78.38 215 TYR A O 1
ATOM 1725 N N . PHE A 1 216 ? -9.848 -12.305 15.740 1.00 76.62 216 PHE A N 1
ATOM 1726 C CA . PHE A 1 216 ? -8.981 -11.211 15.278 1.00 76.62 216 PHE A CA 1
ATOM 1727 C C . PHE A 1 216 ? -7.511 -11.594 15.307 1.00 76.62 216 PHE A C 1
ATOM 1729 O O . PHE A 1 216 ? -6.795 -11.405 14.322 1.00 76.62 216 PHE A O 1
ATOM 1736 N N . LYS A 1 217 ? -7.073 -12.189 16.416 1.00 78.31 217 LYS A N 1
ATOM 1737 C CA . LYS A 1 217 ? -5.709 -12.689 16.558 1.00 78.31 217 LYS A CA 1
ATOM 1738 C C . LYS A 1 217 ? -5.383 -13.726 15.484 1.00 78.31 217 LYS A C 1
ATOM 1740 O O . LYS A 1 217 ? -4.337 -13.634 14.844 1.00 78.31 217 LYS A O 1
ATOM 1745 N N . PHE A 1 218 ? -6.291 -14.668 15.242 1.00 82.69 218 PHE A N 1
ATOM 1746 C CA . PHE A 1 218 ? -6.116 -15.691 14.214 1.00 82.69 218 PHE A CA 1
ATOM 1747 C C . PHE A 1 218 ? -6.093 -15.107 12.792 1.00 82.69 218 PHE A C 1
ATOM 1749 O O . PHE A 1 218 ? -5.249 -15.485 11.985 1.00 82.69 218 PHE A O 1
ATOM 1756 N N . ALA A 1 219 ? -6.953 -14.135 12.491 1.00 84.19 219 ALA A N 1
ATOM 1757 C CA . ALA A 1 219 ? -6.969 -13.445 11.206 1.00 84.19 219 ALA A CA 1
ATOM 1758 C C . ALA A 1 219 ? -5.657 -12.690 10.933 1.00 84.19 219 ALA A C 1
ATOM 1760 O O . ALA A 1 219 ? -5.122 -12.762 9.828 1.00 84.19 219 ALA A O 1
ATOM 1761 N N . LEU A 1 220 ? -5.100 -12.013 11.943 1.00 82.69 220 LEU A N 1
ATOM 1762 C CA . LEU A 1 220 ? -3.795 -11.355 11.831 1.00 82.69 220 LEU A CA 1
ATOM 1763 C C . LEU A 1 220 ? -2.652 -12.361 11.632 1.00 82.69 220 LEU A C 1
ATOM 1765 O O . LEU A 1 220 ? -1.740 -12.093 10.854 1.00 82.69 220 LEU A O 1
ATOM 1769 N N . GLN A 1 221 ? -2.711 -13.533 12.274 1.00 85.12 221 GLN A N 1
ATOM 1770 C CA . GLN A 1 221 ? -1.751 -14.620 12.034 1.00 85.12 221 GLN A CA 1
ATOM 1771 C C . GLN A 1 221 ? -1.833 -15.157 10.603 1.00 85.12 221 GLN A C 1
ATOM 1773 O O . GLN A 1 221 ? -0.801 -15.389 9.974 1.00 85.12 221 GLN A O 1
ATOM 1778 N N . GLN A 1 222 ? -3.046 -15.342 10.077 1.00 88.56 222 GLN A N 1
ATOM 1779 C CA . GLN A 1 222 ? -3.245 -15.773 8.695 1.00 88.56 222 GLN A CA 1
ATOM 1780 C C . GLN A 1 222 ? -2.724 -14.731 7.706 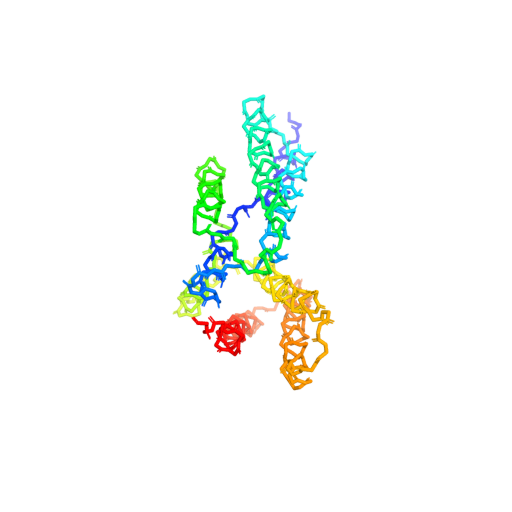1.00 88.56 222 GLN A C 1
ATOM 1782 O O . GLN A 1 222 ? -1.994 -15.091 6.785 1.00 88.56 222 GLN A O 1
ATOM 1787 N N . LEU A 1 223 ? -3.027 -13.449 7.931 1.00 88.19 223 LEU A N 1
ATOM 1788 C CA . LEU A 1 223 ? -2.484 -12.353 7.133 1.00 88.19 223 LEU A CA 1
ATOM 1789 C C . LEU A 1 223 ? -0.948 -12.379 7.124 1.00 88.19 223 LEU A C 1
ATOM 1791 O O . LEU A 1 223 ? -0.347 -12.389 6.052 1.00 88.19 223 LEU A O 1
ATOM 1795 N N . ASP A 1 224 ? -0.316 -12.430 8.300 1.00 86.00 224 ASP A N 1
ATOM 1796 C CA . ASP A 1 224 ? 1.145 -12.459 8.427 1.00 86.00 224 ASP A CA 1
ATOM 1797 C C . ASP A 1 224 ? 1.762 -13.658 7.692 1.00 86.00 224 ASP A C 1
ATOM 1799 O O . ASP A 1 224 ? 2.726 -13.510 6.937 1.00 86.00 224 ASP A O 1
ATOM 1803 N N . PHE A 1 225 ? 1.171 -14.845 7.851 1.00 88.31 225 PHE A N 1
ATOM 1804 C CA . PHE A 1 225 ? 1.610 -16.049 7.152 1.00 88.31 225 PHE A CA 1
ATOM 1805 C C . PHE A 1 225 ? 1.514 -15.899 5.630 1.00 88.31 225 PHE A C 1
ATOM 1807 O O . PHE A 1 225 ? 2.489 -16.180 4.931 1.00 88.31 225 PHE A O 1
ATOM 1814 N N . ILE A 1 226 ? 0.367 -15.449 5.116 1.00 90.38 226 ILE A N 1
ATOM 1815 C CA . ILE A 1 226 ? 0.123 -15.314 3.674 1.00 90.38 226 ILE A CA 1
ATOM 1816 C C . ILE A 1 226 ? 1.080 -14.291 3.069 1.00 90.38 226 ILE A C 1
ATOM 1818 O O . ILE A 1 226 ? 1.737 -14.601 2.079 1.00 90.38 226 ILE A O 1
ATOM 1822 N N . VAL A 1 227 ? 1.223 -13.114 3.685 1.00 87.81 227 VAL A N 1
ATOM 1823 C CA . VAL A 1 227 ? 2.115 -12.058 3.185 1.00 87.81 227 VAL A CA 1
ATOM 1824 C C . VAL A 1 227 ? 3.565 -12.538 3.165 1.00 87.81 227 VAL A C 1
ATOM 1826 O O . VAL A 1 227 ? 4.242 -12.392 2.148 1.00 87.81 227 VAL A O 1
ATOM 1829 N N . LYS A 1 228 ? 4.044 -13.184 4.237 1.00 87.12 228 LYS A N 1
ATOM 1830 C CA . LYS A 1 228 ? 5.400 -13.757 4.273 1.00 87.12 228 LYS A CA 1
ATOM 1831 C C . LYS A 1 228 ? 5.592 -14.844 3.216 1.00 87.12 228 LYS A C 1
ATOM 1833 O O . LYS A 1 228 ? 6.650 -14.905 2.587 1.00 87.12 228 LYS A O 1
ATOM 1838 N N . LYS A 1 229 ? 4.595 -15.711 3.010 1.00 87.75 229 LYS A N 1
ATOM 1839 C CA . LYS A 1 229 ? 4.661 -16.770 1.994 1.00 87.75 229 LYS A CA 1
ATOM 1840 C C . LYS A 1 229 ? 4.670 -16.208 0.584 1.00 87.75 229 LYS A C 1
ATOM 1842 O O . LYS A 1 229 ? 5.515 -16.638 -0.194 1.00 87.75 229 LYS A O 1
ATOM 1847 N N . PHE A 1 230 ? 3.828 -15.220 0.301 1.00 87.38 230 PHE A N 1
ATOM 1848 C CA . PHE A 1 230 ? 3.837 -14.502 -0.965 1.00 87.38 230 PHE A CA 1
ATOM 1849 C C . PHE A 1 230 ? 5.214 -13.881 -1.222 1.00 87.38 230 PHE A C 1
ATOM 1851 O O . PHE A 1 230 ? 5.850 -14.195 -2.222 1.00 87.38 230 PHE A O 1
ATOM 1858 N N . GLN A 1 231 ? 5.741 -13.110 -0.266 1.00 85.44 231 GLN A N 1
ATOM 1859 C CA . GLN A 1 231 ? 7.069 -12.496 -0.380 1.00 85.44 231 GLN A CA 1
ATOM 1860 C C . GLN A 1 231 ? 8.184 -13.519 -0.603 1.00 85.44 231 GLN A C 1
ATOM 1862 O O . GLN A 1 231 ? 9.108 -13.243 -1.349 1.00 85.44 231 GLN A O 1
ATOM 1867 N N . THR A 1 232 ? 8.101 -14.701 0.012 1.00 83.81 232 THR A N 1
ATOM 1868 C CA . THR A 1 232 ? 9.106 -15.762 -0.170 1.00 83.81 232 THR A CA 1
ATOM 1869 C C . THR A 1 232 ? 9.011 -16.413 -1.551 1.00 83.81 232 THR A C 1
ATOM 1871 O O . THR A 1 232 ? 10.031 -16.748 -2.140 1.00 83.81 232 THR A O 1
ATOM 1874 N N . GLN A 1 233 ? 7.796 -16.628 -2.058 1.00 80.12 233 GLN A N 1
ATOM 1875 C CA . GLN A 1 233 ? 7.559 -17.334 -3.322 1.00 80.12 233 GLN A CA 1
ATOM 1876 C C . GLN A 1 233 ? 7.776 -16.456 -4.551 1.00 80.12 233 GLN A C 1
ATOM 1878 O O . GLN A 1 233 ? 8.188 -16.961 -5.588 1.00 80.12 233 GLN A O 1
ATOM 1883 N N . PHE A 1 234 ? 7.502 -15.161 -4.421 1.00 78.75 234 PHE A N 1
ATOM 1884 C CA . PHE A 1 234 ? 7.612 -14.175 -5.493 1.00 78.75 234 PHE A CA 1
ATOM 1885 C C . PHE A 1 234 ? 8.858 -13.297 -5.353 1.00 78.75 234 PHE A C 1
ATOM 1887 O O . PHE A 1 234 ? 8.981 -12.303 -6.064 1.00 78.75 234 PHE A O 1
ATOM 1894 N N . LYS A 1 235 ? 9.781 -13.640 -4.441 1.00 73.56 235 LYS A N 1
ATOM 1895 C CA . LYS A 1 235 ? 11.040 -12.909 -4.296 1.00 73.56 235 LYS A CA 1
ATOM 1896 C C . LYS A 1 235 ? 11.819 -12.997 -5.608 1.00 73.56 235 LYS A C 1
ATOM 1898 O O . LYS A 1 235 ? 12.303 -14.072 -5.965 1.00 73.56 235 LYS A O 1
ATOM 1903 N N . CYS A 1 236 ? 11.977 -11.877 -6.304 1.00 62.69 236 CYS A N 1
ATOM 1904 C CA . CYS A 1 236 ? 12.835 -11.817 -7.481 1.00 62.69 236 CYS A CA 1
ATOM 1905 C C . CYS A 1 236 ? 14.293 -11.862 -7.015 1.00 62.69 236 CYS A C 1
ATOM 1907 O O . CYS A 1 236 ? 14.817 -10.888 -6.481 1.00 62.69 236 CYS A O 1
ATOM 1909 N N . SER A 1 237 ? 14.924 -13.025 -7.174 1.00 40.59 237 SER A N 1
ATOM 1910 C CA . SER A 1 237 ? 16.375 -13.181 -7.075 1.00 40.59 237 SER A CA 1
ATOM 1911 C C . SER A 1 237 ? 16.917 -13.131 -8.501 1.00 40.59 237 SER A C 1
ATOM 1913 O O . SER A 1 237 ? 16.893 -14.147 -9.194 1.00 40.59 237 SER A O 1
ATOM 1915 N N . HIS A 1 238 ? 17.289 -11.940 -8.965 1.00 39.38 238 HIS A N 1
ATOM 1916 C CA . HIS A 1 238 ? 18.087 -11.774 -10.179 1.00 39.38 238 HIS A CA 1
ATOM 1917 C C . HIS A 1 238 ? 19.550 -11.617 -9.784 1.00 39.38 238 HIS A C 1
ATOM 1919 O O . HIS A 1 238 ? 19.815 -10.772 -8.898 1.00 39.38 238 HIS A O 1
#

Sequence (238 aa):
MKSLSGIVFQLLMITAITATLREIQFFTKLYENDIPRAVFMKLIDRRMKTINEFKETSNLTEIETDYCDSILQSLQLLQNLTDESDGMQNCAKNETFTFYENIVNSITFSFGRRRTTVEYQSPASISKLVESEEKLNDFHRSLVTTLIDSYIDDIKMVMESLNVMDGVKHEINNQTERMAVMMVDHLGSISKNIKNLTTLDEVDNVSKKPIASGYFKFALQQLDFIVKKFQTQFKCSH

Foldseek 3Di:
DDDPVVVVVLVPQPQLAALFPQLLLLQCLQEVFFDFLLLVLVVLVSNLVSLVSCLVSHPDDPVRNVLSVVLNVLSVVLNVVSVPPPPPRTGPGPVSSVSVVVSRVVSCVVPVVPDDALSHCHLVNLVVCLVDLVSLVVCDLVRLLVNLVVVLVSLVSVLVSVVVSPPPDDDPPPVVSVLSVVLSVVSVVLSVVSVVCVVVVVPPDPPCVVVNSVSSSVSSVSSSVSSVVNSVSSRDDD